Protein AF-A0A2V2SDC0-F1 (afdb_monomer)

Sequence (177 aa):
MGGCATQKLWEEGTLANYHEPATPSNLGLYQATNRTDFLVLYDESSERSDSIQRRAYWLGANSDRIKARRKPHFVAVKTGEGLLPIPIGSDGQTLASPASGCPYALSSTNGDSFTLHWPGSHAGPYELPVYPDASGRTKQVLLTPLTVAADITIVGGFLFVMFYPASAEAVSCAVNH

Structure (mmCIF, N/CA/C/O backbone):
data_AF-A0A2V2SDC0-F1
#
_entry.id   AF-A0A2V2SDC0-F1
#
loop_
_atom_site.group_PDB
_atom_site.id
_atom_site.type_symbol
_atom_site.label_atom_id
_atom_site.label_alt_id
_atom_site.label_comp_id
_atom_site.label_asym_id
_atom_site.label_entity_id
_atom_site.label_seq_id
_atom_site.pdbx_PDB_ins_code
_atom_site.Cartn_x
_atom_site.Cartn_y
_atom_site.Cartn_z
_atom_site.occupancy
_atom_site.B_iso_or_equiv
_atom_site.auth_seq_id
_atom_site.auth_comp_id
_atom_site.auth_asym_id
_atom_site.auth_atom_id
_atom_site.pdbx_PDB_model_num
ATOM 1 N N . MET A 1 1 ? 41.451 -11.841 -29.336 1.00 43.53 1 MET A N 1
ATOM 2 C CA . MET A 1 1 ? 40.988 -11.073 -28.158 1.00 43.53 1 MET A CA 1
ATOM 3 C C . MET A 1 1 ? 39.850 -10.175 -28.608 1.00 43.53 1 MET A C 1
ATOM 5 O O . MET A 1 1 ? 40.031 -9.484 -29.597 1.00 43.53 1 MET A O 1
ATOM 9 N N . GLY A 1 2 ? 38.711 -10.205 -27.914 1.00 51.12 2 GLY A N 1
ATOM 10 C CA . GLY A 1 2 ? 37.542 -9.366 -28.210 1.00 51.12 2 GLY A CA 1
ATOM 11 C C . GLY A 1 2 ? 36.303 -10.213 -28.485 1.00 51.12 2 GLY A C 1
ATOM 12 O O . GLY A 1 2 ? 36.151 -10.733 -29.579 1.00 51.12 2 GLY A O 1
ATOM 13 N N . GLY A 1 3 ? 35.451 -10.392 -27.473 1.00 46.31 3 GLY A N 1
ATOM 14 C CA . GLY A 1 3 ? 34.210 -11.166 -27.608 1.00 46.31 3 GLY A CA 1
ATOM 15 C C . GLY A 1 3 ? 33.510 -11.531 -26.294 1.00 46.31 3 GLY A C 1
ATOM 16 O O . GLY A 1 3 ? 32.351 -11.911 -26.324 1.00 46.31 3 GLY A O 1
ATOM 17 N N . CYS A 1 4 ? 34.159 -11.376 -25.134 1.00 52.53 4 CYS A N 1
ATOM 18 C CA . CYS A 1 4 ? 33.591 -11.811 -23.844 1.00 52.53 4 CYS A CA 1
ATOM 19 C C . CYS A 1 4 ? 33.054 -10.677 -22.952 1.00 52.53 4 CYS A C 1
ATOM 21 O O . CYS A 1 4 ? 32.820 -10.896 -21.767 1.00 52.53 4 CYS A O 1
ATOM 23 N N . ALA A 1 5 ? 32.884 -9.462 -23.478 1.00 48.62 5 ALA A N 1
ATOM 24 C CA . ALA A 1 5 ? 32.392 -8.337 -22.676 1.00 48.62 5 ALA A CA 1
ATOM 25 C C . ALA A 1 5 ? 30.861 -8.199 -22.702 1.00 48.62 5 ALA A C 1
ATOM 27 O O . ALA A 1 5 ? 30.283 -7.654 -21.769 1.00 48.62 5 ALA A O 1
ATOM 28 N N . THR A 1 6 ? 30.187 -8.708 -23.737 1.00 50.97 6 THR A N 1
ATOM 29 C CA . THR A 1 6 ? 28.732 -8.560 -23.872 1.00 50.97 6 THR A CA 1
ATOM 30 C C . THR A 1 6 ? 27.957 -9.607 -23.087 1.00 50.97 6 THR A C 1
ATOM 32 O O . THR A 1 6 ? 26.952 -9.252 -22.494 1.00 50.97 6 THR A O 1
ATOM 35 N N . GLN A 1 7 ? 28.415 -10.861 -23.007 1.00 49.41 7 GLN A N 1
ATOM 36 C CA . GLN A 1 7 ? 27.652 -11.940 -22.358 1.00 49.41 7 GLN A CA 1
ATOM 37 C C . GLN A 1 7 ? 27.452 -11.717 -20.847 1.00 49.41 7 GLN A C 1
ATOM 39 O O . GLN A 1 7 ? 26.353 -11.913 -20.335 1.00 49.41 7 GLN A O 1
ATOM 44 N N . LYS A 1 8 ? 28.467 -11.175 -20.162 1.00 47.12 8 LYS A N 1
ATOM 45 C CA . LYS A 1 8 ? 28.380 -10.823 -18.735 1.00 47.12 8 LYS A CA 1
ATOM 46 C C . LYS A 1 8 ? 27.402 -9.688 -18.424 1.00 47.12 8 LYS A C 1
ATOM 48 O O . LYS A 1 8 ? 26.923 -9.604 -17.302 1.00 47.12 8 LYS A O 1
ATOM 53 N N . LEU A 1 9 ? 27.076 -8.843 -19.402 1.00 45.78 9 LEU A N 1
ATOM 54 C CA . LEU A 1 9 ? 26.091 -7.768 -19.239 1.00 45.78 9 LEU A CA 1
ATOM 55 C C . LEU A 1 9 ? 24.641 -8.285 -19.276 1.00 45.78 9 LEU A C 1
ATOM 57 O O . LEU A 1 9 ? 23.725 -7.567 -18.892 1.00 45.78 9 LEU A O 1
ATOM 61 N N . TRP A 1 10 ? 24.424 -9.525 -19.728 1.00 49.56 10 TRP A N 1
ATOM 62 C CA . TRP A 1 10 ? 23.100 -10.150 -19.810 1.00 49.56 10 TRP A CA 1
ATOM 63 C C . TRP A 1 10 ? 22.805 -11.117 -18.651 1.00 49.56 10 TRP A C 1
ATOM 65 O O . TRP A 1 10 ? 21.645 -11.471 -18.453 1.00 49.56 10 TRP A O 1
ATOM 75 N N . GLU A 1 11 ? 23.821 -11.546 -17.894 1.00 49.50 11 GLU A N 1
ATOM 76 C CA . GLU A 1 11 ? 23.695 -12.604 -16.875 1.00 49.50 11 GLU A CA 1
ATOM 77 C C . GLU A 1 11 ? 23.334 -12.085 -15.471 1.00 49.50 11 GLU A C 1
ATOM 79 O O . GLU A 1 11 ? 22.705 -12.810 -14.702 1.00 49.50 11 GLU A O 1
ATOM 84 N N . GLU A 1 12 ? 23.625 -10.825 -15.139 1.00 45.06 12 GLU A N 1
ATOM 85 C CA . GLU A 1 12 ? 23.412 -10.291 -13.786 1.00 45.06 12 GLU A CA 1
ATOM 86 C C . GLU A 1 12 ? 22.451 -9.099 -13.782 1.00 45.06 12 GLU A C 1
ATOM 88 O O . GLU A 1 12 ? 22.870 -7.950 -13.705 1.00 45.06 12 GLU A O 1
ATOM 93 N N . GLY A 1 13 ? 21.143 -9.365 -13.877 1.00 51.06 13 GLY A N 1
ATOM 94 C CA . GLY A 1 13 ? 20.079 -8.482 -13.363 1.00 51.06 13 GLY A CA 1
ATOM 95 C C . GLY A 1 13 ? 19.978 -7.045 -13.908 1.00 51.06 13 GLY A C 1
ATOM 96 O O . GLY A 1 13 ? 19.087 -6.314 -13.493 1.00 51.06 13 GLY A O 1
ATOM 97 N N . THR A 1 14 ? 20.823 -6.635 -14.853 1.00 51.62 14 THR A N 1
ATOM 98 C CA . THR A 1 14 ? 21.089 -5.225 -15.198 1.00 51.62 14 THR A CA 1
ATOM 99 C C . THR A 1 14 ? 20.099 -4.633 -16.204 1.00 51.62 14 THR A C 1
ATOM 101 O O . THR A 1 14 ? 20.267 -3.506 -16.656 1.00 51.62 14 THR A O 1
ATOM 104 N N . LEU A 1 15 ? 19.052 -5.383 -16.565 1.00 55.56 15 LEU A N 1
ATOM 105 C CA . LEU A 1 15 ? 18.042 -4.978 -17.553 1.00 55.56 15 LEU A CA 1
ATOM 106 C C . LEU A 1 15 ? 16.599 -5.107 -17.054 1.00 55.56 15 LEU A C 1
ATOM 108 O O . LEU A 1 15 ? 15.661 -4.845 -17.813 1.00 55.56 15 LEU A O 1
ATOM 112 N N . ALA A 1 16 ? 16.392 -5.550 -15.813 1.00 65.00 16 ALA A N 1
ATOM 113 C CA . ALA A 1 16 ? 15.062 -5.555 -15.225 1.00 65.00 16 ALA A CA 1
ATOM 114 C C . ALA A 1 16 ? 14.784 -4.151 -14.682 1.00 65.00 16 ALA A C 1
ATOM 116 O O . ALA A 1 16 ? 15.399 -3.753 -13.704 1.00 65.00 16 ALA A O 1
ATOM 117 N N . ASN A 1 17 ? 13.880 -3.417 -15.332 1.00 83.12 17 ASN A N 1
ATOM 118 C CA . ASN A 1 17 ? 13.315 -2.206 -14.740 1.00 83.12 17 ASN A CA 1
ATOM 119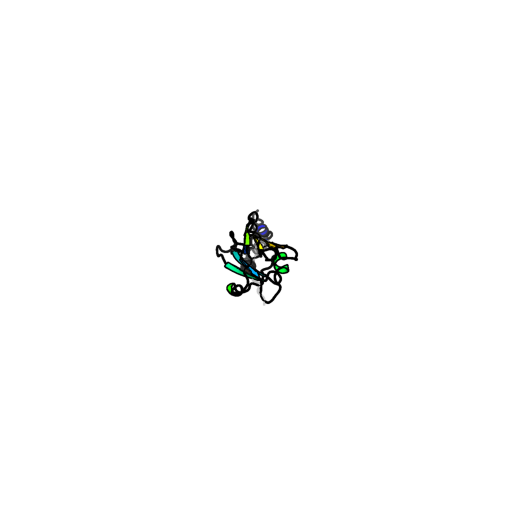 C C . ASN A 1 17 ? 12.337 -2.617 -13.636 1.00 83.12 17 ASN A C 1
ATOM 121 O O . ASN A 1 17 ? 11.679 -3.658 -13.754 1.00 83.12 17 ASN A O 1
ATOM 125 N N . TYR A 1 18 ? 12.193 -1.789 -12.614 1.00 88.50 18 TY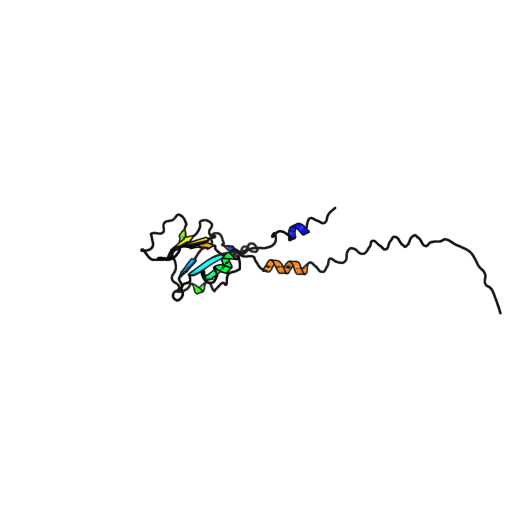R A N 1
ATOM 126 C CA . TYR A 1 18 ? 11.255 -2.004 -11.520 1.00 88.50 18 TYR A CA 1
ATOM 127 C C . TYR A 1 18 ? 10.167 -0.931 -11.469 1.00 88.50 18 TYR A C 1
ATOM 129 O O . TYR A 1 18 ? 10.276 0.167 -12.024 1.00 88.50 18 TYR A O 1
ATOM 137 N N . HIS A 1 19 ? 9.071 -1.309 -10.820 1.00 92.75 19 HIS A N 1
ATOM 138 C CA . HIS A 1 19 ? 8.088 -0.393 -10.269 1.00 92.75 19 HIS A CA 1
ATOM 139 C C . HIS A 1 19 ? 8.293 -0.328 -8.764 1.00 92.75 19 HIS A C 1
ATOM 141 O O . HIS A 1 19 ? 8.399 -1.373 -8.112 1.00 92.75 19 HIS A O 1
ATOM 147 N N . GLU A 1 20 ? 8.309 0.885 -8.233 1.00 93.50 20 GLU A N 1
ATOM 148 C CA . GLU A 1 20 ? 8.575 1.163 -6.827 1.00 93.50 20 GLU A CA 1
ATOM 149 C C . GLU A 1 20 ? 7.702 2.330 -6.332 1.00 93.50 20 GLU A C 1
ATOM 151 O O . GLU A 1 20 ? 7.058 3.017 -7.135 1.00 93.50 20 GLU A O 1
ATOM 156 N N . PRO A 1 21 ? 7.595 2.540 -5.012 1.00 94.88 21 PRO A N 1
ATOM 157 C CA . PRO A 1 21 ? 6.940 3.720 -4.465 1.00 94.88 21 PRO A CA 1
ATOM 158 C C . PRO A 1 21 ? 7.689 4.991 -4.874 1.00 94.88 21 PRO A C 1
ATOM 160 O O . PRO A 1 21 ? 8.908 5.068 -4.749 1.00 94.88 21 PRO A O 1
ATOM 163 N N . ALA A 1 22 ? 6.957 6.008 -5.322 1.00 93.50 22 ALA A N 1
ATOM 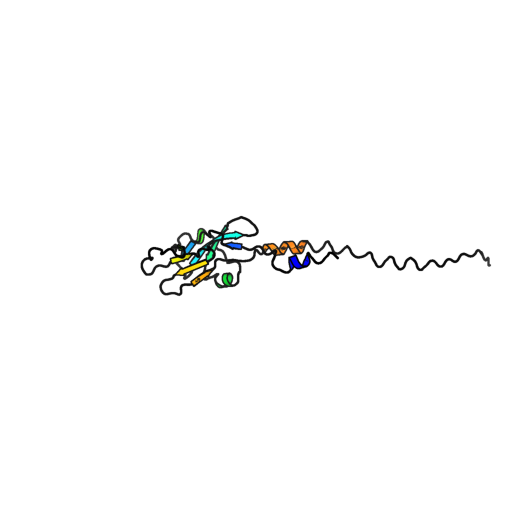164 C CA . ALA A 1 22 ? 7.523 7.327 -5.561 1.00 93.50 22 ALA A CA 1
ATOM 165 C C . ALA A 1 22 ? 7.966 7.981 -4.239 1.00 93.50 22 ALA A C 1
ATOM 167 O O . ALA A 1 22 ? 7.475 7.635 -3.164 1.00 93.50 22 ALA A O 1
ATOM 168 N N . THR A 1 23 ? 8.837 8.987 -4.328 1.00 89.50 23 THR A N 1
ATOM 169 C CA . THR A 1 23 ? 9.274 9.792 -3.178 1.00 89.50 23 THR A CA 1
ATOM 170 C C . THR A 1 23 ? 8.833 11.246 -3.381 1.00 89.50 23 THR A C 1
ATOM 172 O O . THR A 1 23 ? 9.424 11.933 -4.216 1.00 89.50 23 THR A O 1
ATOM 175 N N . PRO A 1 24 ? 7.821 11.753 -2.648 1.00 88.00 24 PRO A N 1
ATOM 176 C CA . PRO A 1 24 ? 7.003 11.063 -1.644 1.00 88.00 24 PRO A CA 1
ATOM 177 C C . PRO A 1 24 ? 5.971 10.104 -2.264 1.00 88.00 24 PRO A C 1
ATOM 179 O O . PRO A 1 24 ? 5.461 10.347 -3.355 1.00 88.00 24 PRO A O 1
ATOM 182 N N . SER A 1 25 ? 5.589 9.057 -1.526 1.00 90.44 25 SER A N 1
ATOM 183 C CA . SER A 1 25 ? 4.638 8.039 -2.008 1.00 90.44 25 SER A CA 1
ATOM 184 C C . SER A 1 25 ? 3.174 8.464 -1.885 1.00 90.44 25 SER A C 1
ATOM 186 O O . SER A 1 25 ? 2.275 7.749 -2.331 1.00 90.44 25 SER A O 1
ATOM 188 N N . ASN A 1 26 ? 2.913 9.627 -1.273 1.00 93.19 26 ASN A N 1
ATOM 189 C CA . ASN A 1 26 ? 1.579 10.187 -1.048 1.00 93.19 26 ASN A CA 1
ATOM 190 C C . ASN A 1 26 ? 0.598 9.147 -0.474 1.00 93.19 26 ASN A C 1
ATOM 192 O O . ASN A 1 26 ? -0.525 9.010 -0.962 1.00 93.19 26 ASN A O 1
ATOM 196 N N . LEU A 1 27 ? 1.037 8.364 0.516 1.00 94.88 27 LEU A N 1
ATOM 197 C CA . LEU A 1 27 ? 0.280 7.245 1.078 1.00 94.88 27 LEU A CA 1
ATOM 198 C C . LEU A 1 27 ? -1.142 7.660 1.495 1.00 94.88 27 LEU A C 1
ATOM 200 O O . LEU A 1 27 ? -1.346 8.679 2.149 1.00 94.88 27 LEU A O 1
ATOM 204 N N . GLY A 1 28 ? -2.123 6.838 1.132 1.00 95.12 28 GLY A N 1
ATOM 205 C CA . GLY A 1 28 ? -3.501 6.917 1.603 1.00 95.12 28 GLY A CA 1
ATOM 206 C C . GLY A 1 28 ? -3.967 5.552 2.092 1.00 95.12 28 GLY A C 1
ATOM 207 O O . GLY A 1 28 ? -3.693 4.536 1.456 1.00 95.12 28 GLY A O 1
ATOM 208 N N . LEU A 1 29 ? -4.681 5.517 3.213 1.00 95.00 29 LEU A N 1
ATOM 209 C CA . LEU A 1 29 ? -5.208 4.290 3.800 1.00 95.00 29 LEU A CA 1
ATOM 210 C C . LEU A 1 29 ? -6.686 4.469 4.102 1.00 95.00 29 LEU A C 1
ATOM 212 O O . LEU A 1 29 ? -7.095 5.488 4.655 1.00 95.00 29 LEU A O 1
ATOM 216 N N . TYR A 1 30 ? -7.477 3.463 3.750 1.00 94.56 30 TYR A N 1
ATOM 217 C CA . TYR A 1 30 ? -8.911 3.464 3.992 1.00 94.56 30 TYR A CA 1
ATOM 218 C C . TYR A 1 30 ? -9.354 2.115 4.534 1.00 94.56 30 TYR A C 1
ATOM 220 O O . TYR A 1 30 ? -8.944 1.063 4.045 1.00 94.56 30 TYR A O 1
ATOM 228 N N . GLN A 1 31 ? -10.231 2.139 5.524 1.00 91.81 31 GLN A N 1
ATOM 229 C CA . GLN A 1 31 ? -10.890 0.954 6.035 1.00 91.81 31 GLN A CA 1
ATOM 230 C C . GLN A 1 31 ? -12.118 0.637 5.179 1.00 91.81 31 GLN A C 1
ATOM 232 O O . GLN A 1 31 ? -12.956 1.506 4.917 1.00 91.81 31 GLN A O 1
ATOM 237 N N . ALA A 1 32 ? -12.257 -0.625 4.772 1.00 89.88 32 ALA A N 1
ATOM 238 C CA . ALA A 1 32 ? -13.482 -1.072 4.132 1.00 89.88 32 ALA A CA 1
ATOM 239 C C . ALA A 1 32 ? -14.641 -1.172 5.134 1.00 89.88 32 ALA A C 1
ATOM 241 O O . ALA A 1 32 ? -14.495 -1.718 6.224 1.00 89.88 32 ALA A O 1
ATOM 242 N N . THR A 1 33 ? -15.828 -0.718 4.735 1.00 83.56 33 THR A N 1
ATOM 243 C CA . THR A 1 33 ? -17.029 -0.758 5.588 1.00 83.56 33 THR A CA 1
ATOM 244 C C . THR A 1 33 ? -17.634 -2.162 5.701 1.00 83.56 33 THR A C 1
ATOM 246 O O . THR A 1 33 ? -18.320 -2.467 6.669 1.00 83.56 33 THR A O 1
ATOM 249 N N . ASN A 1 34 ? -17.403 -3.027 4.708 1.00 80.38 34 ASN A N 1
ATOM 250 C CA . ASN A 1 34 ? -18.085 -4.318 4.555 1.00 80.38 34 ASN A CA 1
ATOM 251 C C . ASN A 1 34 ? -17.161 -5.548 4.603 1.00 80.38 34 ASN A C 1
ATOM 253 O O . ASN A 1 34 ? -17.614 -6.658 4.327 1.00 80.38 34 ASN A O 1
ATOM 257 N N . ARG A 1 35 ? -15.872 -5.370 4.907 1.00 79.31 35 ARG A N 1
ATOM 258 C CA . ARG A 1 35 ? -14.889 -6.460 5.011 1.00 79.31 35 ARG A CA 1
ATOM 259 C C . ARG A 1 35 ? -13.762 -6.087 5.965 1.00 79.31 35 ARG A C 1
ATOM 261 O O . ARG A 1 35 ? -13.466 -4.911 6.150 1.00 79.31 35 ARG A O 1
ATOM 268 N N . THR A 1 36 ? -13.084 -7.096 6.497 1.00 84.69 36 THR A N 1
ATOM 269 C CA . THR A 1 36 ? -11.878 -6.933 7.320 1.00 84.69 36 THR A CA 1
ATOM 270 C C . THR A 1 36 ? -10.647 -6.773 6.423 1.00 84.69 36 THR A C 1
ATOM 272 O O . THR A 1 36 ? -9.795 -7.6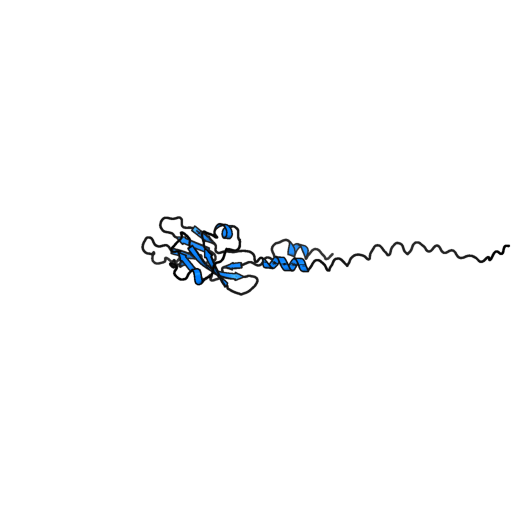53 6.358 1.00 84.69 36 THR A O 1
ATOM 275 N N . ASP A 1 37 ? -10.594 -5.680 5.661 1.00 90.69 37 ASP A N 1
ATOM 276 C CA . ASP A 1 37 ? -9.450 -5.346 4.807 1.00 90.69 37 ASP A CA 1
ATOM 277 C C . ASP A 1 37 ? -9.282 -3.824 4.685 1.00 90.69 37 ASP A C 1
ATOM 279 O O . ASP A 1 37 ? -10.209 -3.045 4.937 1.00 90.69 37 ASP A O 1
ATOM 283 N N . PHE A 1 38 ? -8.093 -3.416 4.262 1.00 93.06 38 PHE A N 1
ATOM 284 C CA . PHE A 1 38 ? -7.684 -2.030 4.112 1.00 93.06 38 PHE A CA 1
ATOM 285 C C . PHE A 1 38 ? -7.324 -1.754 2.661 1.00 93.06 38 PHE A C 1
ATOM 287 O O . PHE A 1 38 ? -6.607 -2.524 2.023 1.00 93.06 38 PHE A O 1
ATOM 294 N N . LEU A 1 39 ? -7.825 -0.647 2.131 1.00 96.00 39 LEU A N 1
ATOM 295 C CA . LEU A 1 39 ? -7.420 -0.154 0.829 1.00 96.00 39 LEU A CA 1
ATOM 296 C C . LEU A 1 39 ? -6.191 0.735 1.008 1.00 96.00 39 LEU A C 1
ATOM 298 O O . LEU A 1 39 ? -6.243 1.732 1.728 1.00 96.00 39 LEU A O 1
ATOM 302 N N . VAL A 1 40 ? -5.107 0.381 0.327 1.00 96.88 40 VAL A N 1
ATOM 303 C CA . VAL A 1 40 ? -3.875 1.167 0.272 1.00 96.88 40 VAL A CA 1
ATOM 304 C C . VAL A 1 40 ? -3.822 1.904 -1.049 1.00 96.88 40 VAL A C 1
ATOM 306 O O . VAL A 1 40 ? -3.966 1.284 -2.104 1.00 96.88 40 VAL A O 1
ATOM 309 N N . LEU A 1 41 ? -3.598 3.212 -0.990 1.00 97.50 41 LEU A N 1
ATOM 310 C CA . LEU A 1 41 ? -3.305 4.068 -2.129 1.00 97.50 41 LEU A CA 1
ATOM 311 C C . LEU A 1 41 ? -1.884 4.606 -2.007 1.00 97.50 41 LEU A C 1
ATOM 313 O O . LEU A 1 41 ? -1.481 5.040 -0.932 1.00 97.50 41 LEU A O 1
ATOM 317 N N . TYR A 1 42 ? -1.150 4.629 -3.110 1.00 97.00 42 TYR A N 1
ATOM 318 C CA . TYR A 1 42 ? 0.179 5.231 -3.167 1.00 97.00 42 TYR A CA 1
ATOM 319 C C . TYR A 1 42 ? 0.516 5.647 -4.599 1.00 97.00 42 TYR A C 1
ATOM 321 O O . TYR A 1 42 ? -0.134 5.213 -5.557 1.00 97.00 42 TYR A O 1
ATOM 329 N N . ASP A 1 43 ? 1.518 6.501 -4.730 1.00 96.69 43 ASP A N 1
ATOM 330 C CA . ASP A 1 43 ? 2.104 6.900 -6.000 1.00 96.69 43 ASP A CA 1
ATOM 331 C C . ASP A 1 43 ? 3.235 5.936 -6.358 1.00 96.69 43 ASP A C 1
ATOM 333 O O . ASP A 1 43 ? 4.161 5.728 -5.580 1.00 96.69 43 ASP A O 1
ATOM 337 N N . GLU A 1 44 ? 3.131 5.321 -7.532 1.00 95.50 44 GLU A N 1
ATOM 338 C CA . GLU A 1 44 ? 4.112 4.397 -8.100 1.00 95.50 44 GLU A CA 1
ATOM 339 C C . GLU A 1 44 ? 4.954 5.124 -9.152 1.00 95.50 44 GLU A C 1
ATOM 341 O O . GLU A 1 44 ? 4.396 5.754 -10.054 1.00 95.50 44 GLU A O 1
ATOM 346 N N . SER A 1 45 ? 6.276 4.993 -9.071 1.00 93.25 45 SER A N 1
ATOM 347 C CA . SER A 1 45 ? 7.221 5.346 -10.132 1.00 93.25 45 SER A CA 1
ATOM 348 C C . SER A 1 45 ? 7.642 4.094 -10.911 1.00 93.25 45 SER A C 1
ATOM 350 O O . SER A 1 45 ? 7.464 2.951 -10.476 1.00 93.25 45 SER A O 1
ATOM 352 N N . SER A 1 46 ? 8.177 4.299 -12.112 1.00 89.12 46 SER A N 1
ATOM 353 C CA . SER A 1 46 ? 8.806 3.242 -12.898 1.00 89.12 46 SER A CA 1
ATOM 354 C C . SER A 1 46 ? 10.210 3.675 -13.276 1.00 89.12 46 SER A C 1
ATOM 356 O O . SER A 1 46 ? 10.385 4.748 -13.836 1.00 89.12 46 SER A O 1
ATOM 358 N N . GLU A 1 47 ? 11.207 2.821 -13.075 1.00 84.38 47 GLU A N 1
ATOM 359 C CA . GLU A 1 47 ? 12.579 3.122 -13.515 1.00 84.38 47 GLU A CA 1
ATOM 360 C C . GLU A 1 47 ? 12.674 3.312 -15.038 1.00 84.38 47 GLU A C 1
ATOM 362 O O . GLU A 1 47 ? 13.545 4.010 -15.550 1.00 84.38 47 GLU A O 1
ATOM 367 N N . ARG A 1 48 ? 11.742 2.705 -15.783 1.00 80.88 48 ARG A N 1
ATOM 368 C CA . ARG A 1 48 ? 11.673 2.821 -17.240 1.00 80.88 48 ARG A CA 1
ATOM 369 C C . ARG A 1 48 ? 11.140 4.180 -17.702 1.00 80.88 48 ARG A C 1
ATOM 371 O O . ARG A 1 48 ? 11.386 4.572 -18.845 1.00 80.88 48 ARG A O 1
ATOM 378 N N . SER A 1 49 ? 10.338 4.851 -16.881 1.00 79.12 49 SER A N 1
ATOM 379 C CA . SER A 1 49 ? 9.665 6.090 -17.262 1.00 79.12 49 SER A CA 1
ATOM 380 C C . SER A 1 49 ? 9.402 6.970 -16.052 1.00 79.12 49 SER A C 1
ATOM 382 O O . SER A 1 49 ? 8.746 6.517 -15.118 1.00 79.12 49 SER A O 1
ATOM 384 N N . ASP A 1 50 ? 9.715 8.260 -16.161 1.00 78.69 50 ASP A N 1
ATOM 385 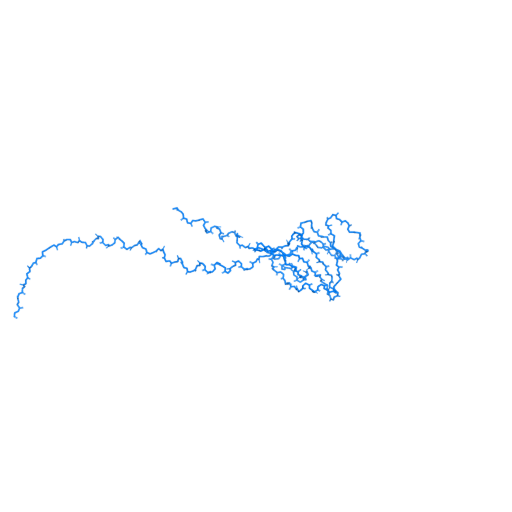C CA . ASP A 1 50 ? 9.447 9.290 -15.140 1.00 78.69 50 ASP A CA 1
ATOM 386 C C . ASP A 1 50 ? 7.945 9.547 -14.865 1.00 78.69 50 ASP A C 1
ATOM 388 O O . ASP A 1 50 ? 7.560 10.552 -14.269 1.00 78.69 50 ASP A O 1
ATOM 392 N N . SER A 1 51 ? 7.049 8.666 -15.322 1.00 86.19 51 SER A N 1
ATOM 393 C CA . SER A 1 51 ? 5.625 8.752 -15.031 1.00 86.19 51 SER A CA 1
ATOM 394 C C . SER A 1 51 ? 5.333 8.285 -13.609 1.00 86.19 51 SER A C 1
ATOM 396 O O . SER A 1 51 ? 5.706 7.173 -13.231 1.00 86.19 51 SER A O 1
ATOM 398 N N . ILE A 1 52 ? 4.558 9.084 -12.884 1.00 93.94 52 ILE A N 1
ATOM 399 C CA . ILE A 1 52 ? 3.978 8.713 -11.596 1.00 93.94 52 ILE A CA 1
ATOM 400 C C . ILE A 1 52 ? 2.544 8.227 -11.824 1.00 93.94 52 ILE A C 1
ATOM 402 O O . ILE A 1 52 ? 1.765 8.873 -12.528 1.00 93.94 52 ILE A O 1
ATOM 406 N N . GLN A 1 53 ? 2.178 7.087 -11.237 1.00 95.00 53 GLN A N 1
ATOM 407 C CA . GLN A 1 53 ? 0.830 6.526 -11.329 1.00 95.00 53 GLN A CA 1
ATOM 408 C C . GLN A 1 53 ? 0.225 6.298 -9.949 1.00 95.00 53 GLN A C 1
ATOM 410 O O . GLN A 1 53 ? 0.785 5.582 -9.124 1.00 95.00 53 GLN A O 1
ATOM 415 N N . ARG A 1 54 ? -0.982 6.828 -9.725 1.00 96.94 54 ARG A N 1
ATOM 416 C CA . ARG A 1 54 ? -1.748 6.542 -8.511 1.00 96.94 54 ARG A CA 1
ATOM 417 C C . ARG A 1 54 ? -2.275 5.108 -8.555 1.00 96.94 54 ARG A C 1
ATOM 419 O O . ARG A 1 54 ? -3.072 4.756 -9.428 1.00 96.94 54 ARG A O 1
ATOM 426 N N . ARG A 1 55 ? -1.850 4.277 -7.609 1.00 97.25 55 ARG A N 1
ATOM 427 C CA . ARG A 1 55 ? -2.255 2.873 -7.477 1.00 97.25 55 ARG A CA 1
ATOM 428 C C . ARG A 1 55 ? -3.130 2.674 -6.254 1.00 97.25 55 ARG A C 1
ATOM 430 O O . ARG A 1 55 ? -2.990 3.387 -5.269 1.00 97.25 55 ARG A O 1
ATOM 437 N N . ALA A 1 56 ? -4.018 1.685 -6.325 1.00 97.62 56 ALA A N 1
ATOM 438 C CA . ALA A 1 56 ? -4.835 1.252 -5.200 1.00 97.62 56 ALA A CA 1
ATOM 439 C C . ALA A 1 56 ? -4.886 -0.277 -5.134 1.00 97.62 56 ALA A C 1
ATOM 441 O O . ALA A 1 56 ? -5.077 -0.923 -6.166 1.00 97.62 56 ALA A O 1
ATOM 442 N N . TYR A 1 57 ? -4.737 -0.868 -3.951 1.00 97.44 57 TYR A N 1
ATOM 443 C CA . TYR A 1 57 ? -4.862 -2.315 -3.748 1.00 97.44 57 TYR A CA 1
ATOM 444 C C . TYR A 1 57 ? -5.404 -2.652 -2.355 1.00 97.44 57 TYR A C 1
ATOM 446 O O . TYR A 1 57 ? -5.311 -1.857 -1.424 1.00 97.44 57 TYR A O 1
ATOM 454 N N . TRP A 1 58 ? -5.974 -3.848 -2.217 1.00 96.06 58 TRP A N 1
ATOM 455 C CA . TRP A 1 58 ? -6.439 -4.389 -0.936 1.00 96.06 58 TRP A CA 1
ATOM 456 C C . TRP A 1 58 ? -5.284 -5.067 -0.192 1.00 96.06 58 TRP A C 1
ATOM 458 O O . TRP A 1 58 ? -4.663 -5.976 -0.752 1.00 96.06 58 TRP A O 1
ATOM 468 N N . LEU A 1 59 ? -4.978 -4.611 1.024 1.00 94.44 59 LEU A N 1
ATOM 469 C CA . LEU A 1 59 ? -3.784 -4.976 1.788 1.00 94.44 59 LEU A CA 1
ATOM 470 C C . LEU A 1 59 ? -3.727 -6.472 2.098 1.00 94.44 59 LEU A C 1
ATOM 472 O O . LEU A 1 59 ? -2.767 -7.147 1.725 1.00 94.44 59 LEU A O 1
ATOM 476 N N . GLY A 1 60 ? -4.771 -7.002 2.733 1.00 92.88 60 GLY A N 1
ATOM 477 C CA . GLY A 1 60 ? -4.869 -8.406 3.114 1.00 92.88 60 GLY A CA 1
ATOM 478 C C . GLY A 1 60 ? -4.794 -9.315 1.892 1.00 92.88 60 GLY A C 1
ATOM 479 O O . GLY A 1 60 ? -3.939 -10.201 1.832 1.00 92.88 60 GLY A O 1
ATOM 480 N N . ALA A 1 61 ? -5.606 -9.020 0.872 1.00 94.25 61 ALA A N 1
ATOM 481 C CA . ALA A 1 61 ? -5.666 -9.794 -0.369 1.00 94.25 61 ALA A CA 1
ATOM 482 C C . ALA A 1 61 ? -4.353 -9.818 -1.183 1.00 94.25 61 ALA A C 1
ATOM 484 O O . ALA A 1 61 ? -4.172 -10.701 -2.022 1.00 94.25 61 ALA A O 1
ATOM 485 N N . ASN A 1 62 ? -3.446 -8.855 -0.978 1.00 96.19 62 ASN A N 1
ATOM 486 C CA . ASN A 1 62 ? -2.179 -8.762 -1.715 1.00 96.19 62 ASN A CA 1
ATOM 487 C C . ASN A 1 62 ? -0.934 -9.020 -0.862 1.00 96.19 62 ASN A C 1
ATOM 489 O O . ASN A 1 62 ? 0.168 -9.026 -1.411 1.00 96.19 62 ASN A O 1
ATOM 493 N N . SER A 1 63 ? -1.089 -9.273 0.437 1.00 93.50 63 SER A N 1
ATOM 494 C CA . SER A 1 63 ? 0.020 -9.419 1.385 1.00 93.50 63 SER A CA 1
ATOM 495 C C . SER A 1 63 ? 1.081 -10.436 0.933 1.00 93.50 63 SER A C 1
ATOM 497 O O . SER A 1 63 ? 2.261 -10.095 0.848 1.00 93.50 63 SER A O 1
ATOM 499 N N . ASP A 1 64 ? 0.678 -11.646 0.542 1.00 95.25 64 ASP A N 1
ATOM 500 C CA . ASP A 1 64 ? 1.607 -12.682 0.063 1.00 95.25 64 ASP A CA 1
ATOM 501 C C . ASP A 1 64 ? 2.282 -12.317 -1.265 1.00 95.25 64 ASP A C 1
ATOM 503 O O . ASP A 1 64 ? 3.441 -12.657 -1.503 1.00 95.25 64 ASP A O 1
ATOM 507 N N . ARG A 1 65 ? 1.580 -11.589 -2.142 1.00 95.69 65 ARG A N 1
ATOM 508 C CA . ARG A 1 65 ? 2.144 -11.133 -3.420 1.00 95.69 65 ARG A CA 1
ATOM 509 C C . ARG A 1 65 ? 3.224 -10.085 -3.197 1.00 95.69 65 ARG A C 1
ATOM 511 O O . ARG A 1 65 ? 4.266 -10.168 -3.838 1.00 95.69 65 ARG A O 1
ATOM 518 N N . ILE A 1 66 ? 2.974 -9.143 -2.290 1.00 95.00 66 ILE A N 1
ATOM 519 C CA . ILE A 1 66 ? 3.916 -8.079 -1.933 1.00 95.00 66 ILE A CA 1
ATOM 520 C C . ILE A 1 66 ? 5.172 -8.691 -1.316 1.00 95.00 66 ILE A C 1
ATOM 522 O O . ILE A 1 66 ? 6.267 -8.432 -1.807 1.00 95.00 66 ILE A O 1
ATOM 526 N N . LYS A 1 67 ? 5.018 -9.611 -0.353 1.00 93.00 67 LYS A N 1
ATOM 527 C CA . LYS A 1 67 ? 6.145 -10.366 0.226 1.00 93.00 67 LYS A CA 1
ATOM 528 C C . LYS A 1 67 ? 6.949 -11.129 -0.830 1.00 93.00 67 LYS A C 1
ATOM 530 O O . LYS A 1 67 ? 8.167 -11.228 -0.734 1.00 93.00 67 LYS A O 1
ATOM 535 N N . ALA A 1 68 ? 6.280 -11.644 -1.860 1.00 94.00 68 ALA A N 1
ATOM 536 C CA . ALA A 1 68 ? 6.915 -12.325 -2.986 1.00 94.00 68 ALA A CA 1
ATOM 537 C C . ALA A 1 68 ? 7.431 -11.376 -4.093 1.00 94.00 68 ALA A C 1
ATOM 539 O O . ALA A 1 68 ? 7.793 -11.858 -5.167 1.00 94.00 68 ALA A O 1
ATOM 540 N N . ARG A 1 69 ? 7.428 -10.048 -3.882 1.00 92.94 69 ARG A N 1
ATOM 541 C CA . ARG A 1 69 ? 7.796 -9.012 -4.873 1.00 92.94 69 ARG A CA 1
ATOM 542 C C . ARG A 1 69 ? 7.064 -9.149 -6.211 1.00 92.94 69 ARG A C 1
ATOM 544 O O . ARG A 1 69 ? 7.620 -8.960 -7.295 1.00 92.94 69 ARG A O 1
ATOM 551 N N . ARG A 1 70 ? 5.786 -9.527 -6.150 1.00 93.44 70 ARG A N 1
ATOM 552 C CA . ARG A 1 70 ? 4.901 -9.670 -7.310 1.00 93.44 70 ARG A CA 1
ATOM 553 C C . ARG A 1 70 ? 3.963 -8.480 -7.407 1.00 93.44 70 ARG A C 1
ATOM 555 O O . ARG A 1 70 ? 3.409 -8.034 -6.407 1.00 93.44 70 ARG A O 1
ATOM 562 N N . LYS A 1 71 ? 3.683 -8.065 -8.646 1.00 95.06 71 LYS A N 1
ATOM 563 C CA . LYS A 1 71 ? 2.704 -7.017 -8.955 1.00 95.06 71 LYS A CA 1
ATOM 564 C C . LYS A 1 71 ? 1.375 -7.264 -8.220 1.00 95.06 71 LYS A C 1
ATOM 566 O O . LYS A 1 71 ? 0.784 -8.336 -8.427 1.00 95.06 71 LYS A O 1
ATOM 571 N N . PRO A 1 72 ? 0.883 -6.326 -7.396 1.00 96.75 72 PRO A N 1
ATOM 572 C CA . PRO A 1 72 ? -0.421 -6.450 -6.756 1.00 96.75 72 PRO A CA 1
ATOM 573 C C . PRO A 1 72 ? -1.562 -6.527 -7.772 1.00 96.75 72 PRO A C 1
ATOM 575 O O . PRO A 1 72 ? -1.461 -6.074 -8.914 1.00 96.75 72 PRO A O 1
ATOM 578 N N . HIS A 1 73 ? -2.687 -7.076 -7.337 1.00 97.25 73 HIS A N 1
ATOM 579 C CA . HIS A 1 73 ? -3.959 -6.913 -8.019 1.00 97.25 73 HIS A CA 1
ATOM 580 C C . HIS A 1 73 ? -4.510 -5.526 -7.704 1.00 97.25 73 HIS A C 1
ATOM 582 O O . HIS A 1 73 ? -5.194 -5.320 -6.698 1.00 97.25 73 HIS A O 1
ATOM 588 N N . PHE A 1 74 ? -4.166 -4.572 -8.568 1.00 97.25 74 PHE A N 1
ATOM 589 C CA . PHE A 1 74 ? -4.655 -3.209 -8.449 1.00 97.25 74 PHE A CA 1
ATOM 590 C C . PHE A 1 74 ? -6.151 -3.119 -8.745 1.00 97.25 74 PHE A C 1
ATOM 592 O O . PHE A 1 74 ? -6.674 -3.772 -9.649 1.00 97.25 74 PHE A O 1
ATOM 599 N N . VAL A 1 75 ? -6.816 -2.261 -7.984 1.00 96.56 75 VAL A N 1
ATOM 600 C CA . VAL A 1 75 ? -8.202 -1.846 -8.180 1.00 96.56 75 VAL A CA 1
ATOM 601 C C . VAL A 1 75 ? -8.239 -0.382 -8.615 1.00 96.56 75 VAL A C 1
ATOM 603 O O . VAL A 1 75 ? -7.224 0.317 -8.604 1.00 96.56 75 VAL A O 1
ATOM 606 N N . ALA A 1 76 ? -9.411 0.104 -9.020 1.00 96.88 76 ALA A N 1
ATOM 607 C CA . ALA A 1 76 ? -9.564 1.507 -9.384 1.00 96.88 76 ALA A CA 1
ATOM 608 C C . ALA A 1 76 ? -9.351 2.411 -8.157 1.00 96.88 76 ALA A C 1
ATOM 610 O O . ALA A 1 76 ? -9.874 2.113 -7.085 1.00 96.88 76 ALA A O 1
ATOM 611 N N . VAL A 1 77 ? -8.661 3.542 -8.317 1.00 95.81 77 VAL A N 1
ATOM 612 C CA . VAL A 1 77 ? -8.402 4.510 -7.228 1.00 95.81 77 VAL A CA 1
ATOM 613 C C . VAL A 1 77 ? -9.700 5.007 -6.580 1.00 95.81 77 VAL A C 1
ATOM 615 O O . VAL A 1 77 ? -9.793 5.069 -5.357 1.00 95.81 77 VAL A O 1
ATOM 618 N N . LYS A 1 78 ? -10.745 5.226 -7.390 1.00 95.31 78 LYS A N 1
ATOM 619 C CA . LYS A 1 78 ? -12.098 5.593 -6.937 1.00 95.31 78 LYS A CA 1
ATOM 620 C C . LYS A 1 78 ? -12.749 4.589 -5.978 1.00 95.31 78 LYS A C 1
ATOM 622 O O . LYS A 1 78 ? -13.749 4.905 -5.357 1.00 95.31 78 LYS A O 1
ATOM 627 N N . THR A 1 79 ? -12.195 3.382 -5.828 1.00 92.75 79 THR A N 1
ATOM 628 C CA . THR A 1 79 ? -12.662 2.408 -4.825 1.00 92.75 79 THR A CA 1
ATOM 629 C C . THR A 1 79 ? -12.534 2.953 -3.398 1.00 92.75 79 THR A C 1
ATOM 631 O O . THR A 1 79 ? -13.229 2.470 -2.512 1.00 92.75 79 THR A O 1
ATOM 634 N N . GLY A 1 80 ? -11.666 3.946 -3.167 1.00 89.31 80 GLY A N 1
ATOM 635 C CA . GLY A 1 80 ? -11.565 4.637 -1.880 1.00 89.31 80 GLY A CA 1
ATOM 636 C C . GLY A 1 80 ? -12.719 5.599 -1.585 1.00 89.31 80 GLY A C 1
ATOM 637 O O . GLY A 1 80 ? -12.899 5.985 -0.433 1.00 89.31 80 GLY A O 1
ATOM 638 N N . GLU A 1 81 ? -13.515 5.988 -2.584 1.00 91.25 81 GLU A N 1
ATOM 639 C CA . GLU A 1 81 ? -14.642 6.901 -2.386 1.00 91.25 81 GLU A CA 1
ATOM 640 C C . GLU A 1 81 ? -15.719 6.236 -1.518 1.00 91.25 81 GLU A C 1
ATOM 642 O O . GLU A 1 81 ? -16.184 5.133 -1.802 1.00 91.25 81 GLU A O 1
ATOM 647 N N . GLY A 1 82 ? -16.106 6.906 -0.430 1.00 86.75 82 GLY A N 1
ATOM 648 C CA . GLY A 1 82 ? -17.079 6.382 0.534 1.00 86.75 82 GLY A CA 1
ATOM 649 C C . GLY A 1 82 ? -16.514 5.385 1.552 1.00 86.75 82 GLY A C 1
ATOM 650 O O . GLY A 1 82 ? -17.266 4.922 2.409 1.00 86.75 82 GLY A O 1
ATOM 651 N N . LEU A 1 83 ? -15.213 5.070 1.500 1.00 92.56 83 LEU A N 1
ATOM 652 C CA . LEU A 1 83 ? -14.534 4.320 2.559 1.00 92.56 83 LEU A CA 1
ATOM 653 C C . LEU A 1 83 ? -14.102 5.241 3.704 1.00 92.56 83 LEU A C 1
ATOM 655 O O . LEU A 1 83 ? -13.959 6.453 3.534 1.00 92.56 83 LEU A O 1
ATOM 659 N N . LEU A 1 84 ? -13.867 4.655 4.877 1.00 90.88 84 LEU A N 1
ATOM 660 C CA . LEU A 1 84 ? -13.446 5.405 6.058 1.00 90.88 84 LEU A CA 1
ATOM 661 C C . LEU A 1 84 ? -11.936 5.684 5.981 1.00 90.88 84 LEU A C 1
ATOM 663 O O . LEU A 1 84 ? -11.162 4.725 5.977 1.00 90.88 84 LEU A O 1
ATOM 667 N N . PRO A 1 85 ? -11.486 6.949 5.910 1.00 92.50 85 PRO A N 1
ATOM 668 C CA . PRO A 1 85 ? -10.061 7.258 5.858 1.00 92.50 85 PRO A CA 1
ATOM 669 C C . PRO A 1 85 ? -9.380 6.934 7.192 1.00 92.50 85 PRO A C 1
ATOM 671 O O . PRO A 1 85 ? -9.905 7.240 8.263 1.00 92.50 85 PRO A O 1
ATOM 674 N N . ILE A 1 86 ? -8.188 6.344 7.120 1.00 91.12 86 ILE A N 1
ATOM 675 C CA . ILE A 1 86 ? -7.322 6.089 8.272 1.00 91.12 86 ILE A CA 1
ATOM 676 C C . ILE A 1 86 ? -6.300 7.228 8.359 1.00 91.12 86 ILE A C 1
ATOM 678 O O . ILE A 1 86 ? -5.599 7.479 7.376 1.00 91.12 86 ILE A O 1
ATOM 682 N N . PRO A 1 87 ? -6.183 7.915 9.509 1.00 91.12 87 PRO A N 1
ATOM 683 C CA . PRO A 1 87 ? -5.163 8.936 9.713 1.00 91.12 87 PRO A CA 1
ATOM 684 C C . PRO A 1 87 ? -3.751 8.371 9.533 1.00 91.12 87 PRO A C 1
ATOM 686 O O . PRO A 1 87 ? -3.418 7.330 10.104 1.00 91.12 87 PRO A O 1
ATOM 689 N N . ILE A 1 88 ? -2.920 9.082 8.769 1.00 89.12 88 ILE A N 1
ATOM 690 C CA . ILE A 1 88 ? -1.512 8.743 8.544 1.00 89.12 88 ILE A CA 1
ATOM 691 C C . ILE A 1 88 ? -0.652 9.848 9.150 1.00 89.12 88 ILE A C 1
ATOM 693 O O . ILE A 1 88 ? -0.805 11.019 8.809 1.00 89.12 88 ILE A O 1
ATOM 697 N N . GLY A 1 89 ? 0.239 9.465 10.056 1.00 84.44 89 GLY A N 1
ATOM 698 C CA . GLY A 1 89 ? 1.282 10.316 10.613 1.00 84.44 89 GLY A CA 1
ATOM 699 C C . GLY A 1 89 ? 2.634 9.949 10.028 1.00 84.44 89 GLY A C 1
ATOM 700 O O . GLY A 1 89 ? 2.795 8.883 9.438 1.00 84.44 89 GLY A O 1
ATOM 701 N N . SER A 1 90 ? 3.619 10.817 10.207 1.00 78.44 90 SER A N 1
ATOM 702 C CA . SER A 1 90 ? 5.011 10.476 9.915 1.00 78.44 90 SER A CA 1
ATOM 703 C C . SER A 1 90 ? 5.642 9.787 11.118 1.00 78.44 90 SER A C 1
ATOM 705 O O . SER A 1 90 ? 5.329 10.133 12.260 1.00 78.44 90 SER A O 1
ATOM 707 N N . ASP A 1 91 ? 6.547 8.843 10.871 1.00 66.44 91 ASP A N 1
ATOM 708 C CA . ASP A 1 91 ? 7.359 8.256 11.933 1.00 66.44 91 ASP A CA 1
ATOM 709 C C . ASP A 1 91 ? 8.097 9.362 12.721 1.00 66.44 91 ASP A C 1
ATOM 711 O O . ASP A 1 91 ? 8.628 10.314 12.145 1.00 66.44 91 ASP A O 1
ATOM 715 N N . GLY A 1 92 ? 8.035 9.302 14.052 1.00 58.09 92 GLY A N 1
ATOM 716 C CA . GLY A 1 92 ? 8.538 10.352 14.951 1.00 58.09 92 GLY A CA 1
ATOM 717 C C . GLY A 1 92 ? 7.602 11.547 15.212 1.00 58.09 92 GLY A C 1
ATOM 718 O O . GLY A 1 92 ? 7.896 12.347 16.101 1.00 58.09 92 GLY A O 1
ATOM 719 N N . GLN A 1 93 ? 6.461 11.669 14.522 1.00 57.44 93 GLN A N 1
ATOM 720 C CA . GLN A 1 93 ? 5.395 12.605 14.897 1.00 57.44 93 GLN A CA 1
ATOM 721 C C . GLN A 1 93 ? 4.290 11.871 15.657 1.00 57.44 93 GLN A C 1
ATOM 723 O O . GLN A 1 93 ? 3.583 11.022 15.113 1.00 57.44 93 GLN A O 1
ATOM 728 N N . THR A 1 94 ? 4.093 12.242 16.921 1.00 51.88 94 THR A N 1
ATOM 729 C CA . THR A 1 94 ? 2.904 11.844 17.677 1.00 51.88 94 THR A CA 1
ATOM 730 C C . THR A 1 94 ? 1.694 12.514 17.035 1.00 51.88 94 THR A C 1
ATOM 732 O O . THR A 1 94 ? 1.424 13.689 17.286 1.00 51.88 94 THR A O 1
ATOM 735 N N . LEU A 1 95 ? 0.946 11.777 16.208 1.00 58.84 95 LEU A N 1
ATOM 736 C CA . LEU A 1 95 ? -0.445 12.136 15.942 1.00 58.84 95 LEU A CA 1
ATOM 737 C C . LEU A 1 95 ? -1.113 12.319 17.304 1.00 58.84 95 LEU A C 1
ATOM 739 O O . LEU A 1 95 ? -0.936 11.463 18.174 1.00 58.84 95 LEU A O 1
ATOM 743 N N . ALA A 1 96 ? -1.839 13.424 17.512 1.00 55.62 96 ALA A N 1
ATOM 744 C CA . ALA A 1 96 ? -2.679 13.574 18.696 1.00 55.62 96 ALA A CA 1
ATOM 745 C C . ALA A 1 96 ? -3.482 12.280 18.827 1.00 55.62 96 ALA A C 1
ATOM 747 O O . ALA A 1 96 ? -4.249 11.967 17.915 1.00 55.62 96 ALA A O 1
ATOM 748 N N . SER A 1 97 ? -3.170 11.495 19.869 1.00 49.84 97 SER A N 1
ATOM 749 C CA . SER A 1 97 ? -3.579 10.096 19.991 1.00 49.84 97 SER A CA 1
ATOM 750 C C . SER A 1 97 ? -5.035 9.996 19.561 1.00 49.84 97 SER A C 1
ATOM 752 O O . SER A 1 97 ? -5.873 10.643 20.202 1.00 49.84 97 SER A O 1
ATOM 754 N N . PRO A 1 98 ? -5.353 9.282 18.465 1.00 57.16 98 PRO A N 1
ATOM 755 C CA . PRO A 1 98 ? -6.737 9.161 18.055 1.00 57.16 98 PRO A CA 1
ATOM 756 C C . PRO A 1 98 ? -7.493 8.604 19.260 1.00 57.16 98 PRO A C 1
ATOM 758 O O . PRO A 1 98 ? -6.950 7.759 19.981 1.00 57.16 98 PRO A O 1
ATOM 761 N N . ALA A 1 99 ? -8.675 9.167 19.539 1.00 59.12 99 ALA A N 1
ATOM 762 C CA . ALA A 1 99 ? -9.483 8.808 20.701 1.00 59.12 99 ALA A CA 1
ATOM 763 C C . ALA A 1 99 ? -9.418 7.289 20.908 1.00 59.12 99 ALA A C 1
ATOM 765 O O . ALA A 1 99 ? -9.632 6.534 19.958 1.00 59.12 99 ALA A O 1
ATOM 766 N N . SER A 1 100 ? -8.989 6.876 22.102 1.00 61.38 100 SER A N 1
ATOM 767 C CA . SER A 1 100 ? -8.552 5.519 22.432 1.00 61.38 100 SER A CA 1
ATOM 768 C C . SER A 1 100 ? -9.435 4.464 21.757 1.00 61.38 100 SER A C 1
ATOM 770 O O . SER A 1 100 ? -10.578 4.277 22.163 1.00 61.38 100 SER A O 1
ATOM 772 N N . GLY A 1 101 ? -8.927 3.800 20.710 1.00 70.38 101 GLY A N 1
ATOM 773 C CA . GLY A 1 101 ? -9.681 2.777 19.973 1.00 70.38 101 GLY A CA 1
ATOM 774 C C . GLY A 1 101 ? -9.963 3.042 18.490 1.00 70.38 101 GLY A C 1
ATOM 775 O O . GLY A 1 101 ? -10.698 2.257 17.898 1.00 70.38 101 GLY A O 1
ATOM 776 N N . CYS A 1 102 ? -9.381 4.069 17.862 1.00 79.31 102 CYS A N 1
ATOM 777 C CA . CYS A 1 102 ? -9.434 4.246 16.402 1.00 79.31 102 CYS A CA 1
ATOM 778 C C . CYS A 1 102 ? -8.128 3.799 15.711 1.00 79.31 102 CYS A C 1
ATOM 780 O O . CYS A 1 102 ? -7.045 3.992 16.270 1.00 79.31 102 CYS A O 1
ATOM 782 N N . PRO A 1 103 ? -8.202 3.221 14.497 1.00 86.56 103 PRO A N 1
ATOM 783 C CA . PRO A 1 103 ? -7.020 2.844 13.728 1.00 86.56 103 PRO A CA 1
ATOM 784 C C . PRO A 1 103 ? -6.247 4.063 13.226 1.00 86.56 103 PRO A C 1
ATOM 786 O O . PRO A 1 103 ? -6.838 5.082 12.869 1.00 86.56 103 PRO A O 1
ATOM 789 N N . TYR A 1 104 ? -4.928 3.931 13.150 1.00 89.31 104 TYR A N 1
ATOM 790 C CA . TYR A 1 104 ? -4.035 4.929 12.561 1.00 89.31 104 TYR A CA 1
ATOM 791 C C . TYR A 1 104 ? -2.816 4.248 11.949 1.00 89.31 104 TYR A C 1
ATOM 793 O O . TYR A 1 104 ? -2.516 3.095 12.260 1.00 89.31 104 TYR A O 1
ATOM 801 N N . ALA A 1 105 ? -2.098 4.959 11.090 1.00 90.69 105 ALA A N 1
ATOM 802 C CA . ALA A 1 105 ? -0.857 4.469 10.519 1.00 90.69 105 ALA A CA 1
ATOM 803 C C . ALA A 1 105 ? 0.275 5.484 10.645 1.00 90.69 105 ALA A C 1
ATOM 805 O O . ALA A 1 105 ? 0.043 6.690 10.717 1.00 90.69 105 ALA A O 1
ATOM 806 N N . LEU A 1 106 ? 1.501 4.974 10.640 1.00 89.88 106 LEU A N 1
ATOM 807 C CA . LEU A 1 106 ? 2.727 5.760 10.611 1.00 89.88 106 LEU A CA 1
ATOM 808 C C . LEU A 1 106 ? 3.495 5.417 9.337 1.00 89.88 106 LEU A C 1
ATOM 810 O O . LEU A 1 106 ? 3.850 4.257 9.136 1.00 89.88 106 LEU A O 1
ATOM 814 N N . SER A 1 107 ? 3.726 6.394 8.464 1.00 89.94 107 SER A N 1
ATOM 815 C CA . SER A 1 107 ? 4.570 6.221 7.282 1.00 89.94 107 SER A CA 1
ATOM 816 C C . SER A 1 107 ? 6.044 6.291 7.674 1.00 89.94 107 SER A C 1
ATOM 818 O O . SER A 1 107 ? 6.444 7.227 8.371 1.00 89.94 107 SER A O 1
ATOM 820 N N . SER A 1 108 ? 6.847 5.355 7.170 1.00 87.00 108 SER A N 1
ATOM 821 C CA . SER A 1 108 ? 8.308 5.405 7.259 1.00 87.00 108 SER A CA 1
ATOM 822 C C . SER A 1 10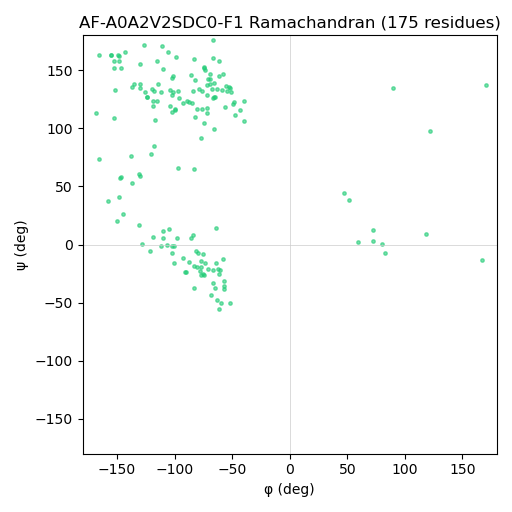8 ? 8.846 6.687 6.624 1.00 87.00 108 SER A C 1
ATOM 824 O O . SER A 1 108 ? 8.308 7.172 5.624 1.00 87.00 108 SER A O 1
ATOM 826 N N . THR A 1 109 ? 9.942 7.212 7.169 1.00 82.69 109 THR A N 1
ATOM 827 C CA . THR A 1 109 ? 10.653 8.389 6.642 1.00 82.69 109 THR A CA 1
ATOM 828 C C . THR A 1 109 ? 11.091 8.205 5.188 1.00 82.69 109 THR A C 1
ATOM 830 O O . THR A 1 109 ? 11.112 9.169 4.427 1.00 82.69 109 THR A O 1
ATOM 833 N N . ASN A 1 110 ? 11.391 6.967 4.785 1.00 81.69 110 ASN A N 1
ATOM 834 C CA . ASN A 1 110 ? 11.808 6.647 3.419 1.00 81.69 110 ASN A CA 1
ATOM 835 C C . ASN A 1 110 ? 10.621 6.550 2.443 1.00 81.69 110 ASN A C 1
ATOM 837 O O . ASN A 1 110 ? 10.828 6.417 1.243 1.00 81.69 110 ASN A O 1
ATOM 841 N N . GLY A 1 111 ? 9.379 6.605 2.941 1.00 81.62 111 GLY A N 1
ATOM 842 C CA . GLY A 1 111 ? 8.161 6.563 2.127 1.00 81.62 111 GLY A CA 1
ATOM 843 C C . GLY A 1 111 ? 7.832 5.199 1.511 1.00 81.62 111 GLY A C 1
ATOM 844 O O . GLY A 1 111 ? 6.838 5.095 0.795 1.00 81.62 111 GLY A O 1
ATOM 845 N N . ASP A 1 112 ? 8.624 4.169 1.807 1.00 89.50 112 ASP A N 1
ATOM 846 C CA . ASP A 1 112 ? 8.571 2.817 1.238 1.00 89.50 112 ASP A CA 1
ATOM 847 C C . ASP A 1 112 ? 7.707 1.833 2.037 1.00 89.50 112 ASP A C 1
ATOM 849 O O . ASP A 1 112 ? 7.405 0.733 1.580 1.00 89.50 112 ASP A O 1
ATOM 853 N N . SER A 1 113 ? 7.311 2.211 3.245 1.00 92.12 113 SER A N 1
ATOM 854 C CA . SER A 1 113 ? 6.635 1.334 4.190 1.00 92.12 113 SER A CA 1
ATOM 855 C C . SER A 1 113 ? 5.793 2.137 5.173 1.00 92.12 113 SER A C 1
ATOM 857 O O . SER A 1 113 ? 5.938 3.354 5.323 1.00 92.12 113 SER A O 1
ATOM 859 N N . PHE A 1 114 ? 4.871 1.456 5.841 1.00 92.69 114 PHE A N 1
ATOM 860 C CA . PHE A 1 114 ? 4.057 2.036 6.897 1.00 92.69 114 PHE A CA 1
ATOM 861 C C . PHE A 1 114 ? 3.740 1.002 7.970 1.00 92.69 114 PHE A C 1
ATOM 863 O O . PHE A 1 114 ? 3.634 -0.189 7.692 1.00 92.69 114 PHE A O 1
ATOM 870 N N . THR A 1 115 ? 3.535 1.460 9.199 1.00 91.62 115 THR A N 1
ATOM 871 C CA . THR A 1 115 ? 3.035 0.621 10.290 1.00 91.62 115 THR A CA 1
ATOM 872 C C . THR A 1 115 ? 1.573 0.945 10.528 1.00 91.62 115 THR A C 1
ATOM 874 O O . THR A 1 115 ? 1.240 2.085 10.846 1.00 91.62 115 THR A O 1
ATOM 877 N N . LEU A 1 116 ? 0.694 -0.044 10.367 1.00 90.50 116 LEU A N 1
ATOM 878 C CA . LEU A 1 116 ? -0.728 0.104 10.679 1.00 90.50 116 LEU A CA 1
ATOM 879 C C . LEU A 1 116 ? -0.976 -0.345 12.117 1.00 90.50 116 LEU A C 1
ATOM 881 O O . LEU A 1 116 ? -0.729 -1.499 12.464 1.00 90.50 116 LEU A O 1
ATOM 885 N N . HIS A 1 117 ? -1.505 0.558 12.933 1.00 87.69 117 HIS A N 1
ATOM 886 C CA . HIS A 1 117 ? -1.929 0.282 14.295 1.00 87.69 117 HIS A CA 1
ATOM 887 C C . HIS A 1 117 ? -3.439 0.074 14.326 1.00 87.69 117 HIS A C 1
ATOM 889 O O . HIS A 1 117 ? -4.221 0.987 14.047 1.00 87.69 117 HIS A O 1
ATOM 895 N N . TRP A 1 118 ? -3.844 -1.144 14.682 1.00 82.81 118 TRP A N 1
ATOM 896 C CA . TRP A 1 118 ? -5.245 -1.510 14.824 1.00 82.81 118 TRP A CA 1
ATOM 897 C C . TRP A 1 118 ? -5.595 -1.785 16.296 1.00 82.81 118 TRP A C 1
ATOM 899 O O . TRP A 1 118 ? -4.894 -2.558 16.954 1.00 82.81 118 TRP A O 1
ATOM 909 N N . PRO A 1 119 ? -6.689 -1.209 16.824 1.00 78.38 119 PRO A N 1
ATOM 910 C CA . PRO A 1 119 ? -7.148 -1.469 18.186 1.00 78.38 119 PRO A CA 1
ATOM 911 C C . PRO A 1 119 ? -7.382 -2.963 18.444 1.00 78.38 119 PRO A C 1
ATOM 913 O O . PRO A 1 119 ? -8.223 -3.595 17.807 1.00 78.3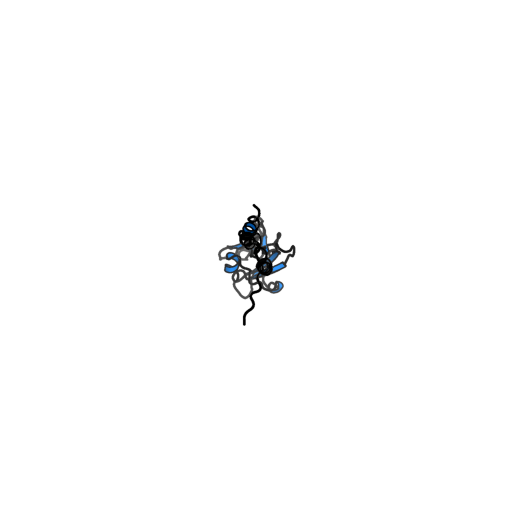8 119 PRO A O 1
ATOM 916 N N . GLY A 1 120 ? -6.643 -3.540 19.393 1.00 69.81 120 GLY A N 1
ATOM 917 C CA . GLY A 1 120 ? -6.824 -4.938 19.801 1.00 69.81 120 GLY A CA 1
ATOM 918 C C . GLY A 1 120 ? -6.349 -5.990 18.789 1.00 69.81 120 GLY A C 1
ATOM 919 O O . GLY A 1 120 ? -6.662 -7.163 18.965 1.00 69.81 120 GLY A O 1
ATOM 920 N N . SER A 1 121 ? -5.596 -5.608 17.752 1.00 72.69 121 SER A N 1
ATOM 921 C CA . SER A 1 121 ? -4.921 -6.552 16.849 1.00 72.69 121 SER A CA 1
ATOM 922 C C . SER A 1 121 ? -3.431 -6.234 16.737 1.00 72.69 121 SER A C 1
ATOM 924 O O . SER A 1 121 ? -2.951 -5.224 17.254 1.00 72.69 121 SER A O 1
ATOM 926 N N . HIS A 1 122 ? -2.683 -7.119 16.083 1.00 63.09 122 HIS A N 1
ATOM 927 C CA . HIS A 1 122 ? -1.260 -6.918 15.859 1.00 63.09 122 HIS A CA 1
ATOM 928 C C . HIS A 1 122 ? -1.036 -5.719 14.934 1.00 63.09 122 HIS A C 1
ATOM 930 O O . HIS A 1 122 ? -1.593 -5.654 13.839 1.00 63.09 122 HIS A O 1
ATOM 936 N N . ALA A 1 123 ? -0.197 -4.784 15.380 1.00 74.69 123 ALA A N 1
ATOM 937 C CA . ALA A 1 123 ? 0.365 -3.766 14.509 1.00 74.69 123 ALA A CA 1
ATOM 938 C C . ALA A 1 123 ? 1.400 -4.428 13.595 1.00 74.69 123 ALA A C 1
ATOM 940 O O . ALA A 1 123 ? 2.265 -5.170 14.066 1.00 74.69 123 ALA A O 1
ATOM 941 N N . GLY A 1 124 ? 1.281 -4.197 12.293 1.00 80.69 124 GLY A N 1
ATOM 942 C CA . GLY A 1 124 ? 2.167 -4.783 11.296 1.00 80.69 124 GLY A CA 1
ATOM 943 C C . GLY A 1 124 ? 2.931 -3.694 10.558 1.00 80.69 124 GLY A C 1
ATOM 944 O O . GLY A 1 124 ? 2.289 -2.739 10.107 1.00 80.69 124 GLY A O 1
ATOM 945 N N . PRO A 1 125 ? 4.260 -3.817 10.398 1.00 88.88 125 PRO A N 1
ATOM 946 C CA . PRO A 1 125 ? 4.930 -3.111 9.326 1.00 88.88 125 PRO A CA 1
ATOM 947 C C . PRO A 1 125 ? 4.470 -3.713 7.993 1.00 88.88 125 PRO A C 1
ATOM 949 O O . PRO A 1 125 ? 4.411 -4.935 7.822 1.00 88.88 125 PRO A O 1
ATOM 952 N N . TYR A 1 126 ? 4.134 -2.845 7.053 1.00 92.69 126 TYR A N 1
ATOM 953 C CA . TYR A 1 126 ? 3.756 -3.189 5.695 1.00 92.69 126 TYR A CA 1
ATOM 954 C C . TYR A 1 126 ? 4.664 -2.440 4.730 1.00 92.69 126 TYR A C 1
ATOM 956 O O . TYR A 1 126 ? 4.793 -1.219 4.794 1.00 92.69 126 TYR A O 1
ATOM 964 N N . GLU A 1 127 ? 5.286 -3.185 3.825 1.00 94.06 127 GLU A N 1
ATOM 965 C CA . GLU A 1 127 ? 6.061 -2.622 2.725 1.00 94.06 127 GLU A CA 1
ATOM 966 C C . GLU A 1 127 ? 5.123 -2.235 1.582 1.00 94.06 127 GLU A C 1
ATOM 968 O O . GLU A 1 127 ? 4.157 -2.944 1.271 1.00 94.06 127 GLU A O 1
ATOM 973 N N . LEU A 1 128 ? 5.410 -1.107 0.939 1.00 95.56 128 LEU A N 1
ATOM 974 C CA . LEU A 1 128 ? 4.779 -0.772 -0.321 1.00 95.56 128 LEU A CA 1
ATOM 975 C C . LEU A 1 128 ? 5.364 -1.6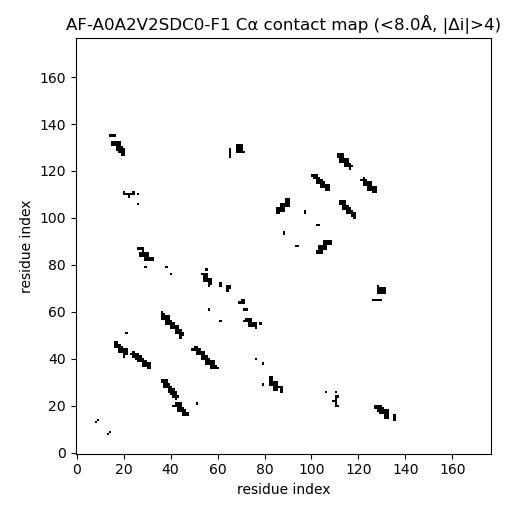35 -1.452 1.00 95.56 128 LEU A C 1
ATOM 977 O O . LEU A 1 128 ? 6.505 -2.090 -1.377 1.00 95.56 128 LEU A O 1
ATOM 981 N N . PRO A 1 129 ? 4.582 -1.904 -2.509 1.00 95.69 129 PRO A N 1
ATOM 982 C CA . PRO A 1 129 ? 4.983 -2.861 -3.529 1.00 95.69 129 PRO A CA 1
ATOM 983 C C . PRO A 1 129 ? 6.221 -2.414 -4.318 1.00 95.69 129 PRO A C 1
ATOM 985 O O . PRO A 1 129 ? 6.205 -1.360 -4.949 1.00 95.69 129 PRO A O 1
ATOM 988 N N . VAL A 1 130 ? 7.226 -3.292 -4.376 1.00 93.94 130 VAL A N 1
ATOM 989 C CA . VAL A 1 130 ? 8.343 -3.240 -5.331 1.00 93.94 130 VAL A CA 1
ATOM 990 C C . VAL A 1 130 ? 8.306 -4.506 -6.181 1.00 93.94 130 VAL A C 1
ATOM 992 O O . VAL A 1 130 ? 8.298 -5.621 -5.647 1.00 93.94 130 VAL A O 1
ATOM 995 N N . TYR A 1 131 ? 8.232 -4.366 -7.504 1.00 92.88 131 TYR A N 1
ATOM 996 C CA . TYR A 1 131 ? 8.086 -5.512 -8.407 1.00 92.88 131 TYR A CA 1
ATOM 997 C C . TYR A 1 131 ? 8.675 -5.241 -9.802 1.00 92.88 131 TYR A C 1
ATOM 999 O O . TYR A 1 131 ? 8.699 -4.093 -10.244 1.00 92.88 131 TYR A O 1
ATOM 1007 N N . PRO A 1 132 ? 9.139 -6.277 -10.527 1.00 89.06 132 PRO A N 1
ATOM 1008 C CA . PRO A 1 132 ? 9.761 -6.095 -11.835 1.00 89.06 132 PRO A CA 1
ATOM 1009 C C . PRO A 1 132 ? 8.742 -5.698 -12.911 1.00 89.06 132 PRO A C 1
ATOM 1011 O O . PRO A 1 132 ? 7.629 -6.236 -12.974 1.00 89.06 132 PRO A O 1
ATOM 1014 N N . ASP A 1 133 ? 9.153 -4.815 -13.817 1.00 82.31 133 ASP A N 1
ATOM 1015 C CA . ASP A 1 133 ? 8.451 -4.525 -15.062 1.00 82.31 133 ASP A CA 1
ATOM 1016 C C . ASP A 1 133 ? 8.609 -5.715 -16.025 1.00 82.31 133 ASP A C 1
ATOM 1018 O O . ASP A 1 133 ? 9.689 -6.033 -16.532 1.00 82.31 133 ASP A O 1
ATOM 1022 N N . ALA A 1 134 ? 7.498 -6.398 -16.298 1.00 69.31 134 ALA A N 1
ATOM 1023 C CA . ALA A 1 134 ? 7.465 -7.571 -17.168 1.00 69.31 134 ALA A CA 1
ATOM 1024 C C . ALA A 1 134 ? 7.843 -7.262 -18.633 1.00 69.31 134 ALA A C 1
ATOM 1026 O O . ALA A 1 134 ? 8.146 -8.182 -19.398 1.00 69.31 134 ALA A O 1
ATOM 1027 N N . SER A 1 135 ? 7.837 -5.989 -19.042 1.00 61.00 135 SER A N 1
ATOM 1028 C CA . SER A 1 135 ? 8.036 -5.572 -20.433 1.00 61.00 135 SER A CA 1
ATOM 1029 C C . SER A 1 135 ? 9.492 -5.646 -20.929 1.00 61.00 135 SER A C 1
ATOM 1031 O O . SER A 1 135 ? 9.733 -5.514 -22.131 1.00 61.00 135 SER A O 1
ATOM 1033 N N . GLY A 1 136 ? 10.466 -5.903 -20.047 1.00 53.50 136 GLY A N 1
ATOM 1034 C CA . GLY A 1 136 ? 11.879 -6.071 -20.419 1.00 53.50 136 GLY A CA 1
ATOM 1035 C C . GLY A 1 136 ? 12.189 -7.367 -21.185 1.00 53.50 136 GLY A C 1
ATOM 1036 O O . GLY A 1 136 ? 13.174 -7.429 -21.919 1.00 53.50 136 GLY A O 1
ATOM 1037 N N . ARG A 1 137 ? 11.335 -8.398 -21.081 1.00 51.94 137 ARG A N 1
ATOM 1038 C CA . ARG A 1 137 ? 11.604 -9.729 -21.666 1.00 51.94 137 ARG A CA 1
ATOM 1039 C C . ARG A 1 137 ? 11.363 -9.835 -23.175 1.00 51.94 137 ARG A C 1
ATOM 1041 O O . ARG A 1 137 ? 11.935 -10.709 -23.815 1.00 51.94 137 ARG A O 1
ATOM 1048 N N . THR A 1 138 ? 10.548 -8.970 -23.777 1.00 49.03 138 THR A N 1
ATOM 1049 C CA . THR A 1 138 ? 10.155 -9.117 -25.194 1.00 49.03 138 THR A CA 1
ATOM 1050 C C . THR A 1 138 ? 11.169 -8.562 -26.192 1.00 49.03 138 THR A C 1
ATOM 1052 O O . THR A 1 138 ? 11.142 -8.960 -27.353 1.00 49.03 138 THR A O 1
ATOM 1055 N N . LYS A 1 139 ? 12.102 -7.693 -25.776 1.00 46.16 139 LYS A N 1
ATOM 1056 C CA . LYS A 1 139 ? 13.106 -7.125 -26.697 1.00 46.16 139 LYS A CA 1
ATOM 1057 C C . LYS A 1 139 ? 14.298 -8.047 -26.975 1.00 46.16 139 LYS A C 1
ATOM 1059 O O . LYS A 1 139 ? 14.960 -7.866 -27.990 1.00 46.16 139 LYS A O 1
ATOM 1064 N N . GLN A 1 140 ? 14.553 -9.042 -26.124 1.00 49.50 140 GLN A N 1
ATOM 1065 C CA . GLN A 1 140 ? 15.668 -9.979 -26.316 1.00 49.50 140 GLN A CA 1
ATOM 1066 C C . GLN A 1 140 ? 15.386 -11.039 -27.388 1.00 49.50 140 GLN A C 1
ATOM 1068 O O . GLN A 1 140 ? 16.316 -11.519 -28.023 1.00 49.50 140 GLN A O 1
ATOM 1073 N N . VAL A 1 141 ? 14.116 -11.370 -27.639 1.00 49.47 141 VAL A N 1
ATOM 1074 C CA . VAL A 1 141 ? 13.745 -12.433 -28.592 1.00 49.47 141 VAL A CA 1
ATOM 1075 C C . VAL A 1 141 ? 13.868 -11.977 -30.054 1.00 49.47 141 VAL A C 1
ATOM 1077 O O . VAL A 1 141 ? 13.990 -12.806 -30.949 1.00 49.47 141 VAL A O 1
ATOM 1080 N N . LEU A 1 142 ? 13.889 -10.665 -30.325 1.00 48.75 142 LEU A N 1
ATOM 1081 C CA . LEU A 1 142 ? 13.961 -10.154 -31.700 1.00 48.75 142 LEU A CA 1
ATOM 1082 C C . LEU A 1 142 ? 15.393 -10.006 -32.245 1.00 48.75 142 LEU A C 1
ATOM 1084 O O . LEU A 1 142 ? 15.559 -9.842 -33.450 1.00 48.75 142 LEU A O 1
ATOM 1088 N N . LEU A 1 143 ? 16.421 -10.044 -31.387 1.00 51.34 143 LEU A N 1
ATOM 1089 C CA . LEU A 1 143 ? 17.819 -9.813 -31.790 1.00 51.34 143 LEU A CA 1
ATOM 1090 C C . LEU A 1 143 ? 18.628 -11.100 -32.023 1.00 51.34 143 LEU A C 1
ATOM 1092 O O . LEU A 1 143 ? 19.820 -11.033 -32.310 1.00 51.34 143 LEU A O 1
ATOM 1096 N N . THR A 1 144 ? 17.991 -12.266 -31.962 1.00 55.78 144 THR A N 1
ATOM 1097 C CA . THR A 1 144 ? 18.614 -13.572 -32.230 1.00 55.78 144 THR A CA 1
ATOM 1098 C C . THR A 1 144 ? 17.774 -14.388 -33.213 1.00 55.78 144 THR A C 1
ATOM 1100 O O . THR A 1 144 ? 17.292 -15.471 -32.888 1.00 55.78 144 THR A O 1
ATOM 1103 N N . PRO A 1 145 ? 17.537 -13.858 -34.427 1.00 44.50 145 PRO A N 1
ATOM 1104 C CA . PRO A 1 145 ? 17.865 -14.661 -35.609 1.00 44.50 145 PRO A CA 1
ATOM 1105 C C . PRO A 1 145 ? 18.321 -13.823 -36.825 1.00 44.50 145 PRO A C 1
ATOM 1107 O O . PRO A 1 145 ? 17.726 -13.917 -37.894 1.00 44.50 145 PRO A O 1
ATOM 1110 N N . LEU 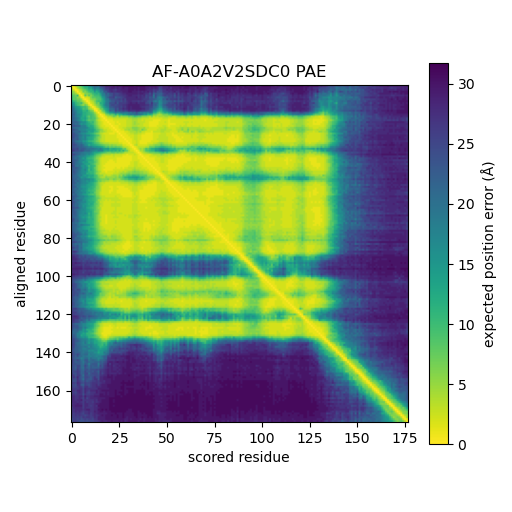A 1 146 ? 19.379 -13.006 -36.713 1.00 46.53 146 LEU A N 1
ATOM 1111 C CA . LEU A 1 146 ? 20.049 -12.461 -37.916 1.00 46.53 146 LEU A CA 1
ATOM 1112 C C . LEU A 1 146 ? 21.575 -12.286 -37.796 1.00 46.53 146 LEU A C 1
ATOM 1114 O O . LEU A 1 146 ? 22.167 -11.462 -38.486 1.00 46.53 146 LEU A O 1
ATOM 1118 N N . THR A 1 147 ? 22.234 -13.063 -36.940 1.00 50.59 147 THR A N 1
ATOM 1119 C CA . THR A 1 147 ? 23.708 -13.064 -36.824 1.00 50.59 147 THR A CA 1
ATOM 1120 C C . THR A 1 147 ? 24.324 -14.463 -36.842 1.00 50.59 147 THR A C 1
ATOM 1122 O O . THR A 1 147 ? 25.500 -14.624 -36.540 1.00 50.59 147 THR A O 1
ATOM 1125 N N . VAL A 1 148 ? 23.577 -15.480 -37.286 1.00 50.31 148 VAL A N 1
ATOM 1126 C CA . VAL A 1 148 ? 24.137 -16.794 -37.652 1.00 50.31 148 VAL A CA 1
ATOM 1127 C C . VAL A 1 148 ? 24.337 -16.837 -39.169 1.00 50.31 148 VAL A C 1
ATOM 1129 O O . VAL A 1 148 ? 23.630 -17.537 -39.883 1.00 50.31 148 VAL A O 1
ATOM 1132 N N . ALA A 1 149 ? 25.249 -16.013 -39.685 1.00 47.97 149 ALA A N 1
ATOM 1133 C CA . ALA A 1 149 ? 25.725 -16.103 -41.072 1.00 47.97 149 ALA A CA 1
ATOM 1134 C C . ALA A 1 149 ? 27.101 -15.436 -41.247 1.00 47.97 149 ALA A C 1
ATOM 1136 O O . ALA A 1 149 ? 27.355 -14.772 -42.247 1.00 47.97 149 ALA A O 1
ATOM 1137 N N . ALA A 1 150 ? 27.988 -15.560 -40.261 1.00 47.88 150 ALA A N 1
ATOM 1138 C CA . ALA A 1 150 ? 29.349 -15.043 -40.375 1.00 47.88 150 ALA A CA 1
ATOM 1139 C C . ALA A 1 150 ? 30.337 -15.937 -39.618 1.00 47.88 150 ALA A C 1
ATOM 1141 O O . ALA A 1 150 ? 30.990 -15.489 -38.689 1.00 47.88 150 ALA A O 1
ATOM 1142 N N . ASP A 1 151 ? 30.380 -17.219 -39.991 1.00 41.69 151 ASP A N 1
ATOM 1143 C CA . ASP A 1 151 ? 31.609 -18.025 -39.945 1.00 41.69 151 ASP A CA 1
ATOM 1144 C C . ASP A 1 151 ? 31.416 -19.326 -40.752 1.00 41.69 151 ASP A C 1
ATOM 1146 O O . ASP A 1 151 ? 31.248 -20.419 -40.221 1.00 41.69 151 ASP A O 1
ATOM 1150 N N . ILE A 1 152 ? 31.400 -19.201 -42.083 1.00 50.81 152 ILE A N 1
ATOM 1151 C CA . ILE A 1 152 ? 31.715 -20.300 -43.013 1.00 50.81 152 ILE A CA 1
ATOM 1152 C C . ILE A 1 152 ? 32.589 -19.705 -44.120 1.00 50.81 152 ILE A C 1
ATOM 1154 O O . ILE A 1 152 ? 32.113 -19.440 -45.217 1.00 50.81 152 ILE A O 1
ATOM 1158 N N . THR A 1 153 ? 33.871 -19.459 -43.846 1.00 52.22 153 THR A N 1
ATOM 1159 C CA . THR A 1 153 ? 34.860 -19.159 -44.906 1.00 52.22 153 THR A CA 1
ATOM 1160 C C . THR A 1 153 ? 36.290 -19.605 -44.585 1.00 52.22 153 THR A C 1
ATOM 1162 O O . THR A 1 153 ? 37.222 -19.137 -45.228 1.00 52.22 153 THR A O 1
ATOM 1165 N N . ILE A 1 154 ? 36.529 -20.545 -43.658 1.00 55.00 154 ILE A N 1
ATOM 1166 C CA . ILE A 1 154 ? 37.904 -21.030 -43.397 1.00 55.00 154 ILE A CA 1
ATOM 1167 C C . ILE A 1 154 ? 37.969 -22.558 -43.227 1.00 55.00 154 ILE A C 1
ATOM 1169 O O . ILE A 1 154 ? 38.523 -23.053 -42.261 1.00 55.00 154 ILE A O 1
ATOM 1173 N N . VAL A 1 155 ? 37.434 -23.325 -44.187 1.00 50.38 155 VAL A N 1
ATOM 1174 C CA . VAL A 1 155 ? 37.961 -24.669 -44.549 1.00 50.38 155 VAL A CA 1
ATOM 1175 C C . VAL A 1 155 ? 37.729 -24.944 -46.052 1.00 50.38 155 VAL A C 1
ATOM 1177 O O . VAL A 1 155 ? 37.314 -26.021 -46.457 1.00 50.38 155 VAL A O 1
ATOM 1180 N N . GLY A 1 156 ? 37.937 -23.940 -46.910 1.00 45.47 156 GLY A N 1
ATOM 1181 C CA . GLY A 1 156 ? 37.830 -24.087 -48.375 1.00 45.47 156 GLY A CA 1
ATOM 1182 C C . GLY A 1 156 ? 39.110 -23.738 -49.143 1.00 45.47 156 GLY A C 1
ATOM 1183 O O . GLY A 1 156 ? 39.161 -23.914 -50.352 1.00 45.47 156 GLY A O 1
ATOM 1184 N N . GLY A 1 157 ? 40.142 -23.233 -48.456 1.00 46.12 157 GLY A N 1
ATOM 1185 C CA . GLY A 1 157 ? 41.364 -22.708 -49.081 1.00 46.12 157 GLY A CA 1
ATOM 1186 C C . GLY A 1 157 ? 42.582 -23.636 -49.046 1.00 46.12 157 GLY A C 1
ATOM 1187 O O . GLY A 1 157 ? 43.582 -23.325 -49.680 1.00 46.12 157 GLY A O 1
ATOM 1188 N N . PHE A 1 158 ? 42.524 -24.770 -48.337 1.00 49.00 158 PHE A N 1
ATOM 1189 C CA . PHE A 1 158 ? 43.689 -25.655 -48.146 1.00 49.00 158 PHE A CA 1
ATOM 1190 C C . PHE A 1 158 ? 43.698 -26.924 -49.018 1.00 49.00 158 PHE A C 1
ATOM 1192 O O . PHE A 1 158 ? 44.669 -27.672 -48.981 1.00 49.00 158 PHE A O 1
ATOM 1199 N N . LEU A 1 159 ? 42.669 -27.158 -49.844 1.00 46.25 159 LEU A N 1
ATOM 1200 C CA . LEU A 1 159 ? 42.607 -28.309 -50.765 1.00 46.25 159 LEU A CA 1
ATOM 1201 C C . LEU A 1 159 ? 42.736 -27.942 -52.256 1.00 46.25 159 LEU A C 1
ATOM 1203 O O . LEU A 1 159 ? 42.637 -28.827 -53.097 1.00 46.25 159 LEU A O 1
ATOM 1207 N N . PHE A 1 160 ? 43.002 -26.677 -52.607 1.00 45.56 160 PHE A N 1
ATOM 1208 C CA . PHE A 1 160 ? 43.140 -26.256 -54.015 1.00 45.56 160 PHE A CA 1
ATOM 1209 C C . PHE A 1 160 ? 44.598 -26.103 -54.499 1.00 45.56 160 PHE A C 1
ATOM 1211 O O . PHE A 1 160 ? 44.831 -25.815 -55.666 1.00 45.56 160 PHE A O 1
ATOM 1218 N N . VAL A 1 161 ? 45.603 -26.331 -53.642 1.00 50.94 161 VAL A N 1
ATOM 1219 C CA . VAL A 1 161 ? 47.033 -26.150 -53.996 1.00 50.94 161 VAL A CA 1
ATOM 1220 C C . VAL A 1 161 ? 47.793 -27.480 -54.187 1.00 50.94 161 VAL A C 1
ATOM 1222 O O . VAL A 1 161 ? 48.958 -27.476 -54.561 1.00 50.94 161 VAL A O 1
ATOM 1225 N N . MET A 1 162 ? 47.149 -28.643 -54.020 1.00 48.59 162 MET A N 1
ATOM 1226 C CA . MET A 1 162 ? 47.820 -29.963 -54.093 1.00 48.59 162 MET A CA 1
ATOM 1227 C C . MET A 1 162 ? 47.459 -30.822 -55.324 1.00 48.59 162 MET A C 1
ATOM 1229 O O . MET A 1 162 ? 47.835 -31.987 -55.373 1.00 48.59 162 MET A O 1
ATOM 1233 N N . PHE A 1 163 ? 46.783 -30.272 -56.341 1.00 48.09 163 PHE A N 1
ATOM 1234 C CA . PHE A 1 163 ? 46.552 -30.963 -57.623 1.00 48.09 163 PHE A CA 1
ATOM 1235 C C . PHE A 1 163 ? 46.913 -30.080 -58.827 1.00 48.09 163 PHE A C 1
ATOM 1237 O O . PHE A 1 163 ? 46.095 -29.793 -59.692 1.00 48.09 163 PHE A O 1
ATOM 1244 N N . TYR A 1 164 ? 48.181 -29.683 -58.901 1.00 48.91 164 TYR A N 1
ATOM 1245 C CA . TYR A 1 164 ? 48.856 -29.514 -60.187 1.00 48.91 164 TYR A CA 1
ATOM 1246 C C . TYR A 1 164 ? 50.035 -30.492 -60.232 1.00 48.91 164 TYR A C 1
ATOM 1248 O O . TYR A 1 164 ? 51.162 -30.107 -59.921 1.00 48.91 164 TYR A O 1
ATOM 1256 N N . PRO A 1 165 ? 49.840 -31.763 -60.622 1.00 44.91 165 PRO A N 1
ATOM 1257 C CA . PRO A 1 165 ? 50.910 -32.447 -61.309 1.00 44.91 165 PRO A CA 1
ATOM 1258 C C . PRO A 1 165 ? 50.957 -31.875 -62.725 1.00 44.91 165 PRO A C 1
ATOM 1260 O O . PRO A 1 165 ? 50.117 -32.154 -63.580 1.00 44.91 165 PRO A O 1
ATOM 1263 N N . ALA A 1 166 ? 51.961 -31.034 -62.947 1.00 52.59 166 ALA A N 1
ATOM 1264 C CA . ALA A 1 166 ? 52.509 -30.833 -64.270 1.00 52.59 166 ALA A CA 1
ATOM 1265 C C . ALA A 1 166 ? 52.787 -32.206 -64.901 1.00 52.59 166 ALA A C 1
ATOM 1267 O O . ALA A 1 166 ? 53.558 -32.998 -64.368 1.00 52.59 166 ALA A O 1
ATOM 1268 N N . SER A 1 167 ? 52.163 -32.488 -66.035 1.00 47.44 167 SER A N 1
ATOM 1269 C CA . SER A 1 167 ? 52.753 -33.353 -67.053 1.00 47.44 167 SER A CA 1
ATOM 1270 C C . SER A 1 167 ? 52.178 -32.952 -68.402 1.00 47.44 167 SER A C 1
ATOM 1272 O O . SER A 1 167 ? 50.991 -33.090 -68.686 1.00 47.44 167 SER A O 1
ATOM 1274 N N . ALA A 1 168 ? 53.057 -32.333 -69.181 1.00 46.47 168 ALA A N 1
ATOM 1275 C CA . ALA A 1 168 ? 52.948 -32.236 -70.619 1.00 46.47 168 ALA A CA 1
ATOM 1276 C C . ALA A 1 168 ? 53.098 -33.632 -71.257 1.00 46.47 168 ALA A C 1
ATOM 1278 O O . ALA A 1 168 ? 53.465 -34.584 -70.571 1.00 46.47 168 ALA A O 1
ATOM 1279 N N . GLU A 1 169 ? 52.923 -33.659 -72.584 1.00 43.78 169 GLU A N 1
ATOM 1280 C CA . GLU A 1 169 ? 53.178 -34.762 -73.533 1.00 43.78 169 GLU A CA 1
ATOM 1281 C C . GLU A 1 169 ? 51.980 -35.703 -73.768 1.00 43.78 169 GLU A C 1
ATOM 1283 O O . GLU A 1 169 ? 51.315 -36.131 -72.838 1.00 43.78 169 GLU A O 1
ATOM 1288 N N . ALA A 1 170 ? 51.607 -36.100 -74.986 1.00 40.38 170 ALA A N 1
ATOM 1289 C CA . ALA A 1 170 ? 52.017 -35.742 -76.341 1.00 40.38 170 ALA A CA 1
ATOM 1290 C C . ALA A 1 170 ? 50.958 -36.278 -77.331 1.00 40.38 170 ALA A C 1
ATOM 1292 O O . ALA A 1 170 ? 50.148 -37.147 -77.013 1.00 40.38 170 ALA A O 1
ATOM 1293 N N . VAL A 1 171 ? 50.999 -35.738 -78.546 1.00 48.75 171 VAL A N 1
ATOM 1294 C CA . VAL A 1 171 ? 50.237 -36.112 -79.745 1.00 48.75 171 VAL A CA 1
ATOM 1295 C C . VAL A 1 171 ? 50.349 -37.608 -80.074 1.00 48.75 171 VAL A C 1
ATOM 1297 O O . VAL A 1 171 ? 51.462 -38.115 -80.156 1.00 48.75 171 VAL A O 1
ATOM 1300 N N . SER A 1 172 ? 49.232 -38.271 -80.404 1.00 42.44 172 SER A N 1
ATOM 1301 C CA . SER A 1 172 ? 49.180 -39.250 -81.507 1.00 42.44 172 SER A CA 1
ATOM 1302 C C . SER A 1 172 ? 47.733 -39.629 -81.851 1.00 42.44 172 SER A C 1
ATOM 1304 O O . SER A 1 172 ? 47.034 -40.256 -81.057 1.00 42.44 172 SER A O 1
ATOM 1306 N N . CYS A 1 173 ? 47.279 -39.250 -83.048 1.00 40.38 173 CYS A N 1
ATOM 1307 C CA . CYS A 1 173 ? 46.073 -39.802 -83.659 1.00 40.38 173 CYS A CA 1
ATOM 1308 C C . CYS A 1 173 ? 46.398 -41.198 -84.202 1.00 40.38 173 CYS A C 1
ATOM 1310 O O . CYS A 1 173 ? 47.196 -41.320 -85.129 1.00 40.38 173 CYS A O 1
ATOM 1312 N N . ALA A 1 174 ? 45.757 -42.237 -83.666 1.00 40.75 174 ALA A N 1
ATOM 1313 C CA . ALA A 1 174 ? 45.802 -43.578 -84.234 1.00 40.75 174 ALA A CA 1
ATOM 1314 C C . ALA A 1 174 ? 44.501 -43.871 -84.999 1.00 40.75 174 ALA A C 1
ATOM 1316 O O . ALA A 1 174 ? 43.417 -43.936 -84.424 1.00 40.75 174 ALA A O 1
ATOM 1317 N N . VAL A 1 175 ? 44.655 -44.024 -86.314 1.00 40.84 175 VAL A N 1
ATOM 1318 C CA . VAL A 1 175 ? 43.733 -44.684 -87.251 1.00 40.84 175 VAL A CA 1
ATOM 1319 C C . VAL A 1 175 ? 43.569 -46.158 -86.872 1.00 40.84 175 VAL A C 1
ATOM 1321 O O . VAL A 1 175 ? 44.547 -46.759 -86.436 1.00 40.84 175 VAL A O 1
ATOM 1324 N N . ASN A 1 176 ? 42.363 -46.714 -87.065 1.00 40.19 176 ASN A N 1
ATOM 1325 C CA . ASN A 1 176 ? 42.023 -48.082 -87.528 1.00 40.19 176 ASN A CA 1
ATOM 1326 C C . ASN A 1 176 ? 40.493 -48.262 -87.345 1.00 40.19 176 ASN A C 1
ATOM 1328 O O . ASN A 1 176 ? 39.969 -47.831 -86.323 1.00 40.19 176 ASN A O 1
ATOM 1332 N N . HIS A 1 177 ? 39.697 -48.843 -88.247 1.00 39.75 177 HIS A N 1
ATOM 1333 C CA . HIS A 1 177 ? 39.937 -49.701 -89.410 1.00 39.75 177 HIS A CA 1
ATOM 1334 C C . HIS A 1 177 ? 38.723 -49.617 -90.360 1.00 39.75 177 HIS A C 1
ATOM 1336 O O . HIS A 1 177 ? 37.629 -49.261 -89.866 1.00 39.75 177 HIS A O 1
#

Secondary structure (DSSP, 8-state):
---SSSTHHHHSSTT--EEEE-SS---EEEE-SSSS-EEEEEEEEETTEEEEEEEEEEHHHHHHHHHTTPPP-EE-GGGGTTSEEPPEEETT------STT--EEEE-TTSSEEEEE-TTS--EEEEPP-EE-GGGGSSSTTSSSS---S---SSSSSSSSS---------------

Mean predicted aligned error: 15.59 Å

Solvent-accessible surface area (backbone atoms only — not comparable to full-atom values): 11188 Å² total; per-residue (Å²): 139,90,80,76,73,63,64,65,62,71,73,62,75,77,66,67,36,39,33,34,59,24,88,76,13,72,75,42,43,25,41,46,91,86,51,101,43,35,42,41,32,34,30,32,30,33,76,84,40,98,56,75,41,83,44,19,32,47,46,68,88,27,46,71,36,42,78,66,40,36,79,64,73,67,50,64,61,72,69,57,66,92,40,49,74,40,56,72,32,50,62,95,49,84,59,79,74,58,68,92,73,52,55,36,32,31,34,39,91,82,40,48,32,33,36,44,43,42,68,97,52,81,64,43,81,42,74,56,60,46,23,70,45,78,75,56,66,68,66,63,69,74,74,70,82,82,75,94,82,82,85,88,82,86,90,75,79,84,78,77,80,81,78,74,80,85,73,83,87,80,92,78,92,80,88,84,133

Foldseek 3Di:
DDDPPPVVCVPPPNQWKKKAQDVQFPWWWFDDPPDRWIKIWTWIAIPVDRDIDIWIAICVQCVVCQVVLHDGPTDDPCVRPPTHTAAEAEVVDPDVPPPQAGKHKYAYPRNQWIWIDHRPDDTDIDGDHMHTDPVSPPVVVVPPDPPPPPPDDPPPPPPPPPPDPDDDDDDDDDDDD

Radius of gyration: 34.44 Å; Cα contacts (8 Å, |Δi|>4): 255; chains: 1; bounding box: 71×63×112 Å

pLDDT: mean 74.11, std 20.59, range [39.75, 97.62]

Nearest PDB structures (foldseek):
  6j7m-assembly2_N  TM=3.293E-01  e=3.620E-01  Pseudomonas aeruginosa PAO1
  5wxk-assembly1_B  TM=4.719E-01  e=8.944E-01  Neisseria meningitidis H44/76
  8pba-assembly1_B  TM=3.544E-01  e=9.614E+00  Caenorhabditis elegans